Protein AF-A0A8J4FP37-F1 (afdb_monomer_lite)

pLDDT: mean 72.52, std 19.59, range [26.81, 96.31]

Organism: NCBI:txid1737510

Foldseek 3Di:
DDDDDDDDDDDDDDDDDDDPDPDPDDDDDDDDPDDDPDPDPPDDFDQFDKDKFKFFWAWARHDPLIWIWGCTPVRDIATAPSDFDAAPPPRHGDDGGWIFIKIFRDRDVRYGPHIGTPDTDPDDPDDDDADLAEDQDEAEFEDEDDDPLDPDGDGTDDLVVLLCQQQPDVHVQVVQCVPPPVRYHYDNVSYHYYYFYFYDDVVCVVCVPPPVVSVVRRVVRDDD

Sequence (224 aa):
MPSPESRWRRLPLILLLVFHMQIVWQFTDTMAAAQTPSPSPRSFPMPAISIPLQGRLLYHTTRPNGTWVLQATDGNTYLLPAKQPVNPWSGAPVAPNRWLKLVCNQVAARVCSRITVLEVLQTDPGRVQSADVILSPLVMVVSLSNSTECNNVQEGANVTDVQKAFLEKNGYADYFNSCSYGLMQFDKEALKVVSTIIPCSAEILTSPCDVDFIADLARQQLPS

Radius of gyration: 24.14 Å; chains: 1; bounding box: 60×56×59 Å

Secondary structure (DSSP, 8-state):
---------------------------------------------PPPEEEEEEEEEEEE-SSTT-EEEEEETTS-EEEPPSSPPB-TTT-PBPPTT-EEEEEEEEEETTEEEEEEEEEEESS-S-PPPP--EEE--EEEEEEEPP-GGGTTPPP---HHHHHHHHHSTTSHHHHHHHHS-S-EEE-TTT-EEEEEEE---HHHHHSTT-HHHHHHHHHHTS--

InterPro domains:
  IPR008752 Peptidase M11, gametolysin [PF05548] (154-206)

Structure (mmCIF, N/CA/C/O backbone):
data_AF-A0A8J4FP37-F1
#
_entry.id   AF-A0A8J4FP37-F1
#
loop_
_atom_site.group_PDB
_atom_site.id
_atom_site.type_symbol
_atom_site.label_atom_id
_atom_site.label_alt_id
_atom_site.label_comp_id
_atom_site.label_asym_id
_atom_site.label_entity_id
_atom_site.label_seq_id
_atom_site.pdbx_PDB_ins_code
_atom_site.Cartn_x
_atom_site.Cartn_y
_atom_site.Cartn_z
_atom_site.occupancy
_atom_site.B_iso_or_equiv
_atom_site.auth_seq_id
_atom_site.auth_comp_id
_atom_site.auth_asym_id
_atom_site.auth_atom_id
_atom_site.pdbx_PDB_model_num
ATOM 1 N N . MET A 1 1 ? -28.371 36.290 -16.157 1.00 33.38 1 MET A N 1
ATOM 2 C CA . MET A 1 1 ? -27.877 36.425 -14.772 1.00 33.38 1 MET A CA 1
ATOM 3 C C . MET A 1 1 ? -26.625 35.572 -14.649 1.00 33.38 1 MET A C 1
ATOM 5 O O . MET A 1 1 ? -26.702 34.395 -14.979 1.00 33.38 1 MET A O 1
ATOM 9 N N . PRO A 1 2 ? -25.474 36.194 -14.360 1.00 33.97 2 PRO A N 1
ATOM 10 C CA . PRO A 1 2 ? -24.158 35.590 -14.524 1.00 33.97 2 PRO A CA 1
ATOM 11 C C . PRO A 1 2 ? -23.754 34.747 -13.312 1.00 33.97 2 PRO A C 1
ATOM 13 O O . PRO 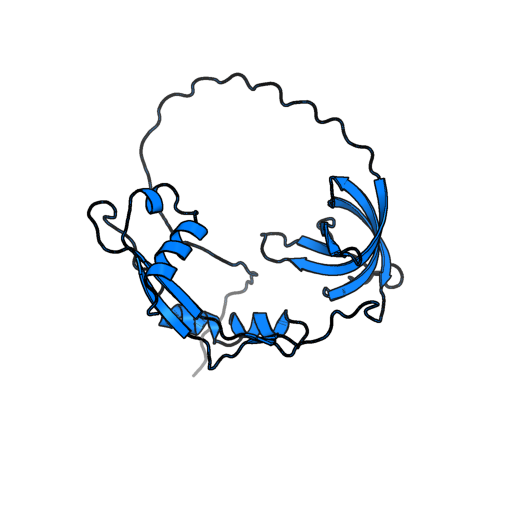A 1 2 ? -24.201 34.987 -12.192 1.00 33.97 2 PRO A O 1
ATOM 16 N N . SER A 1 3 ? -22.899 33.758 -13.570 1.00 50.31 3 SER A N 1
ATOM 17 C CA . SER A 1 3 ? -22.290 32.893 -12.564 1.00 50.31 3 SER A CA 1
ATOM 18 C C . SER A 1 3 ? -21.245 33.657 -11.740 1.00 50.31 3 SER A C 1
ATOM 20 O O . SER A 1 3 ? -20.428 34.351 -12.352 1.00 50.31 3 SER A O 1
ATOM 22 N N . PRO A 1 4 ? -21.171 33.464 -10.416 1.00 40.72 4 PRO A N 1
ATOM 23 C CA . PRO A 1 4 ? -19.985 33.791 -9.637 1.00 40.72 4 PRO A CA 1
ATOM 24 C C . PRO A 1 4 ? -19.088 32.540 -9.553 1.00 40.72 4 PRO A C 1
ATOM 26 O O . PRO A 1 4 ? -19.542 31.454 -9.209 1.00 40.72 4 PRO A O 1
ATOM 29 N N . GLU A 1 5 ? -17.898 32.593 -10.151 1.00 33.56 5 GLU A N 1
ATOM 30 C CA . GLU A 1 5 ? -16.621 32.858 -9.462 1.00 33.56 5 GLU A CA 1
ATOM 31 C C . GLU A 1 5 ? -16.138 31.664 -8.614 1.00 33.56 5 GLU A C 1
ATOM 33 O O . GLU A 1 5 ? -16.757 31.291 -7.633 1.00 33.56 5 GLU A O 1
ATOM 38 N N . SER A 1 6 ? -15.139 30.888 -9.039 1.00 34.62 6 SER A N 1
ATOM 39 C CA . SER A 1 6 ? -13.698 31.163 -9.211 1.00 34.62 6 SER A CA 1
ATOM 40 C C . SER A 1 6 ? -12.850 30.899 -7.956 1.00 34.62 6 SER A C 1
ATOM 42 O O . SER A 1 6 ? -13.149 31.395 -6.880 1.00 34.62 6 SER A O 1
ATOM 44 N N . ARG A 1 7 ? -11.713 30.214 -8.194 1.00 34.94 7 ARG A N 1
ATOM 45 C CA . ARG A 1 7 ? -10.523 30.031 -7.327 1.00 34.94 7 ARG A CA 1
ATOM 46 C C . ARG A 1 7 ? -10.777 29.091 -6.136 1.00 34.94 7 ARG A C 1
ATOM 48 O O . ARG A 1 7 ? -11.662 29.317 -5.339 1.00 34.94 7 ARG A O 1
ATOM 55 N N . TRP A 1 8 ? -10.056 27.978 -5.987 1.00 29.91 8 TRP A N 1
ATOM 56 C CA . TRP A 1 8 ? -8.605 27.934 -5.803 1.00 29.91 8 TRP A CA 1
ATOM 57 C C . TRP A 1 8 ? -7.924 26.704 -6.423 1.00 29.91 8 TRP A C 1
ATOM 59 O O . TRP A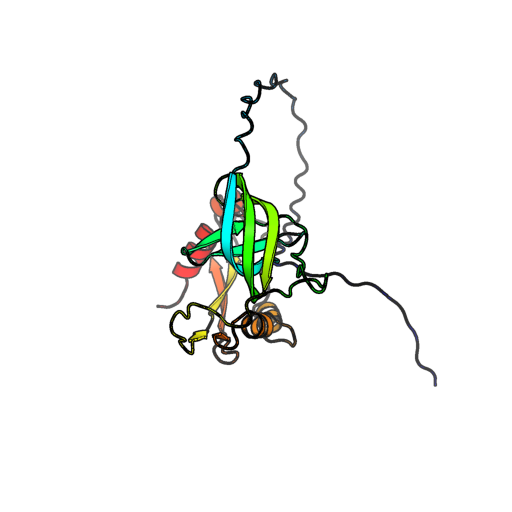 1 8 ? -8.412 25.580 -6.384 1.00 29.91 8 TRP A O 1
ATOM 69 N N . ARG A 1 9 ? -6.725 26.953 -6.959 1.00 38.41 9 ARG A N 1
ATOM 70 C CA . ARG A 1 9 ? -5.693 25.956 -7.260 1.00 38.41 9 ARG A CA 1
ATOM 71 C C . ARG A 1 9 ? -5.168 25.330 -5.958 1.00 38.41 9 ARG A C 1
ATOM 73 O O . ARG A 1 9 ? -4.816 26.097 -5.066 1.00 38.41 9 ARG A O 1
ATOM 80 N N . ARG A 1 10 ? -4.959 24.004 -5.950 1.00 31.72 10 ARG A N 1
ATOM 81 C CA . ARG A 1 10 ? -3.718 23.252 -5.599 1.00 31.72 10 ARG A CA 1
ATOM 82 C C . ARG A 1 10 ? -4.056 21.841 -5.074 1.00 31.72 10 ARG A C 1
ATOM 84 O O . ARG A 1 10 ? -4.788 21.699 -4.107 1.00 31.72 10 ARG A O 1
ATOM 91 N N . LEU A 1 11 ? -3.475 20.824 -5.718 1.00 37.66 11 LEU A N 1
ATOM 92 C CA . LEU A 1 11 ? -3.263 19.466 -5.181 1.00 37.66 11 LEU A CA 1
ATOM 93 C C . LEU A 1 11 ? -2.352 19.514 -3.936 1.00 37.66 11 LEU A C 1
ATOM 95 O O . LEU A 1 11 ? -1.490 20.397 -3.869 1.00 37.66 11 LEU A O 1
ATOM 99 N N . PRO A 1 12 ? -2.536 18.590 -2.971 1.00 36.06 12 PRO A N 1
ATOM 100 C CA . PRO A 1 12 ? -1.777 17.320 -2.927 1.00 36.06 12 PRO A CA 1
ATOM 101 C C . PRO A 1 12 ? -2.717 16.102 -2.727 1.00 36.06 12 PRO A C 1
ATOM 103 O O . PRO A 1 12 ? -3.846 16.264 -2.287 1.00 36.06 12 PRO A O 1
ATOM 106 N N . LEU A 1 13 ? -2.456 14.882 -3.211 1.00 28.22 13 LEU A N 1
ATOM 107 C CA . LEU A 1 13 ? -1.386 13.912 -2.909 1.00 28.22 13 LEU A CA 1
ATOM 108 C C . LEU A 1 13 ? -1.343 13.411 -1.435 1.00 28.22 13 LEU A C 1
ATOM 110 O O . LEU A 1 13 ? -0.522 13.861 -0.652 1.00 28.22 13 LEU A O 1
ATOM 114 N N . ILE A 1 14 ? -2.266 12.489 -1.111 1.00 39.25 14 ILE A N 1
ATOM 115 C CA . ILE A 1 14 ? -2.104 11.151 -0.472 1.00 39.25 14 ILE A CA 1
ATOM 116 C C . ILE A 1 14 ? -1.272 11.000 0.832 1.00 39.25 14 ILE A C 1
ATOM 118 O O . ILE A 1 14 ? -0.049 11.062 0.783 1.00 39.25 14 ILE A O 1
ATOM 122 N N . LEU A 1 15 ? -1.936 10.588 1.931 1.00 28.64 15 LEU A N 1
ATOM 123 C CA . LEU A 1 15 ? -1.606 9.462 2.854 1.00 28.64 15 LEU A CA 1
ATOM 124 C C . LEU A 1 15 ? -2.779 9.321 3.870 1.00 28.64 15 LEU A C 1
ATOM 126 O O . LEU A 1 15 ? -3.223 10.324 4.412 1.00 28.64 15 LEU A O 1
ATOM 130 N N . LEU A 1 16 ? -3.466 8.175 3.995 1.00 41.19 16 LEU A N 1
ATOM 131 C CA . LEU A 1 16 ? -3.174 7.076 4.941 1.00 41.19 16 LEU A CA 1
ATOM 132 C C . LEU A 1 16 ? -3.012 7.548 6.403 1.00 41.19 16 LEU A C 1
ATOM 134 O O . LEU A 1 16 ? -2.006 8.160 6.733 1.00 41.19 16 LEU A O 1
ATOM 138 N N . LEU A 1 17 ? -4.002 7.193 7.240 1.00 38.09 17 LEU A N 1
ATOM 139 C CA . LEU A 1 17 ? -4.043 7.293 8.711 1.00 38.09 17 LEU A CA 1
ATOM 140 C C . LEU A 1 17 ? -3.641 8.659 9.299 1.00 38.09 17 LEU A C 1
ATOM 142 O O . LEU A 1 17 ? -2.475 8.908 9.585 1.00 38.09 17 LEU A O 1
ATOM 146 N N . VAL A 1 18 ? -4.630 9.510 9.593 1.00 30.92 18 VAL A N 1
ATOM 147 C CA . VAL A 1 18 ? -4.434 10.661 10.489 1.00 30.92 18 VAL A CA 1
ATOM 148 C C . VAL A 1 18 ? -5.434 10.576 11.636 1.00 30.92 18 VAL A C 1
ATOM 150 O O . VAL A 1 18 ? -6.578 11.005 11.518 1.00 30.92 18 VAL A O 1
ATOM 153 N N . PHE A 1 19 ? -4.970 10.035 12.761 1.00 35.66 19 PHE A N 1
ATOM 154 C CA . PHE A 1 19 ? -5.525 10.339 14.075 1.00 35.66 19 PHE A CA 1
ATOM 155 C C . PHE A 1 19 ? -5.298 11.835 14.348 1.00 35.66 19 PHE A C 1
ATOM 157 O O . PHE A 1 19 ? -4.162 12.273 14.519 1.00 35.66 19 PHE A O 1
ATOM 164 N N . HIS A 1 20 ? -6.366 12.633 14.377 1.00 26.81 20 HIS A N 1
ATOM 165 C CA . HIS A 1 20 ? -6.337 13.958 14.999 1.00 26.81 20 HIS A CA 1
ATOM 166 C C . HIS A 1 20 ? -6.522 13.778 16.510 1.00 26.81 20 HIS A C 1
ATOM 168 O O . HIS A 1 20 ? -7.630 13.861 17.015 1.00 26.81 20 HIS A O 1
ATOM 174 N N . MET A 1 21 ? -5.431 13.531 17.233 1.00 30.75 21 MET A N 1
ATOM 175 C CA . MET A 1 21 ? -5.376 13.697 18.689 1.00 30.75 21 MET A CA 1
ATOM 176 C C . MET A 1 21 ? -4.598 14.985 18.973 1.00 30.75 21 MET A C 1
ATOM 178 O O . MET A 1 21 ? -3.376 14.982 19.109 1.00 30.75 21 MET A O 1
ATOM 182 N N . GLN A 1 22 ? -5.302 16.121 18.997 1.00 34.84 22 GLN A N 1
ATOM 183 C CA . GLN A 1 22 ? -4.767 17.346 19.590 1.00 34.84 22 GLN A CA 1
ATOM 184 C C . GLN A 1 22 ? -4.903 17.235 21.107 1.00 34.84 22 GLN A C 1
ATOM 186 O O . GLN A 1 22 ? -5.876 17.712 21.683 1.00 34.84 22 GLN A O 1
ATOM 191 N N . ILE A 1 23 ? -3.922 16.612 21.758 1.00 36.66 23 ILE A N 1
ATOM 192 C CA . ILE A 1 23 ? -3.748 16.791 23.196 1.00 36.66 23 ILE A CA 1
ATOM 193 C C . ILE A 1 23 ? -2.698 17.878 23.403 1.00 36.66 23 ILE A C 1
ATOM 195 O O . ILE A 1 23 ? -1.493 17.661 23.279 1.00 36.66 23 ILE A O 1
ATOM 199 N N . VAL A 1 24 ? -3.190 19.080 23.693 1.00 33.78 24 VAL A N 1
ATOM 200 C CA . VAL A 1 24 ? -2.402 20.171 24.260 1.00 33.78 24 VAL A CA 1
ATOM 201 C C . VAL A 1 24 ? -2.049 19.772 25.695 1.00 33.78 24 VAL A C 1
ATOM 203 O O . VAL A 1 24 ? -2.840 19.986 26.607 1.00 33.78 24 VAL A O 1
ATOM 206 N N . TRP A 1 25 ? -0.869 19.188 25.904 1.00 34.12 25 TRP A N 1
ATOM 207 C CA . TRP A 1 25 ? -0.231 19.171 27.223 1.00 34.12 25 TRP A CA 1
ATOM 208 C C . TRP A 1 25 ? 0.709 20.373 27.313 1.00 34.12 25 TRP A C 1
ATOM 210 O O . TRP A 1 25 ? 1.818 20.373 26.784 1.00 34.12 25 TRP A O 1
ATOM 220 N N . GLN A 1 26 ? 0.221 21.430 27.959 1.00 37.03 26 GLN A N 1
ATOM 221 C CA . GLN A 1 26 ? 1.086 22.350 28.691 1.00 37.03 26 GLN A CA 1
ATOM 222 C C . GLN A 1 26 ? 1.536 21.672 29.996 1.00 37.03 26 GLN A C 1
ATOM 224 O O . GLN A 1 26 ? 0.823 20.804 30.496 1.00 37.03 26 GLN A O 1
ATOM 229 N N . PHE A 1 27 ? 2.663 22.150 30.547 1.00 38.16 27 PHE A N 1
ATOM 230 C CA . PHE A 1 27 ? 3.382 21.710 31.761 1.00 38.16 27 PHE A CA 1
ATOM 231 C C . PHE A 1 27 ? 4.348 20.531 31.510 1.00 38.16 27 PHE A C 1
ATOM 233 O O . PHE A 1 27 ? 3.939 19.486 31.033 1.00 38.16 27 PHE A O 1
ATOM 240 N N . THR A 1 28 ? 5.663 20.614 31.746 1.00 40.03 28 THR A N 1
ATOM 241 C CA . THR A 1 28 ? 6.467 21.485 32.624 1.00 40.03 28 THR A CA 1
ATOM 242 C C . THR A 1 28 ? 7.917 21.516 32.134 1.00 40.03 28 THR A C 1
ATOM 244 O O . THR A 1 28 ? 8.502 20.467 31.873 1.00 40.03 28 THR A O 1
ATOM 247 N N . ASP A 1 29 ? 8.521 22.705 32.113 1.00 44.34 29 ASP A N 1
ATOM 248 C CA . ASP A 1 29 ? 9.970 22.871 32.198 1.00 44.34 29 ASP A CA 1
ATOM 249 C C . ASP A 1 29 ? 10.478 22.212 33.486 1.00 44.34 29 ASP A C 1
ATOM 251 O O . ASP A 1 29 ? 10.102 22.610 34.588 1.00 44.34 29 ASP A O 1
ATOM 255 N N . THR A 1 30 ? 11.335 21.200 33.380 1.00 45.72 30 THR A N 1
ATOM 256 C CA . THR A 1 30 ? 12.203 20.788 34.492 1.00 45.72 30 THR A CA 1
ATOM 257 C C . THR A 1 30 ? 13.488 20.164 33.958 1.00 45.72 30 THR A C 1
ATOM 259 O O . THR A 1 30 ? 13.552 19.005 33.576 1.00 45.72 30 THR A O 1
ATOM 262 N N . MET A 1 31 ? 14.510 21.017 33.945 1.00 44.78 31 MET A N 1
ATOM 263 C CA . MET A 1 31 ? 15.936 20.740 34.123 1.00 44.78 31 MET A CA 1
ATOM 264 C C . MET A 1 31 ? 16.571 19.645 33.256 1.00 44.78 31 MET A C 1
ATOM 266 O O . MET A 1 31 ? 16.604 18.461 33.582 1.00 44.78 31 MET A O 1
AT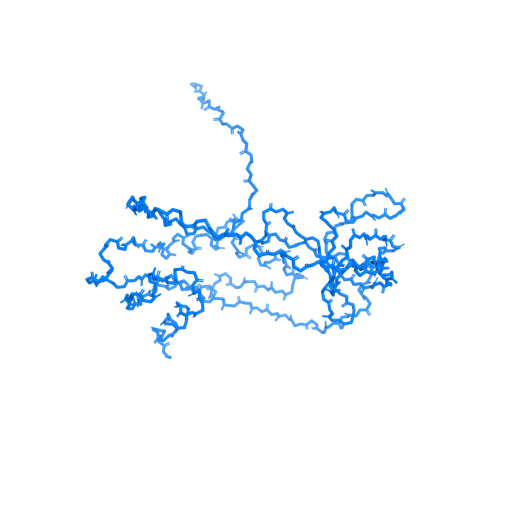OM 270 N N . ALA A 1 32 ? 17.231 20.125 32.203 1.00 44.47 32 ALA A N 1
ATOM 271 C CA . ALA A 1 32 ? 18.288 19.431 31.493 1.00 44.47 32 ALA A CA 1
ATOM 272 C C . ALA A 1 32 ? 19.406 18.990 32.457 1.00 44.47 32 ALA A C 1
ATOM 274 O O . ALA A 1 32 ? 20.250 19.788 32.866 1.00 44.47 32 ALA A O 1
ATOM 275 N N . ALA A 1 33 ? 19.450 17.698 32.775 1.00 47.69 33 ALA A N 1
ATOM 276 C CA . ALA A 1 33 ? 20.695 17.051 33.150 1.00 47.69 33 ALA A CA 1
ATOM 277 C C . ALA A 1 33 ? 21.488 16.817 31.858 1.00 47.69 33 ALA A C 1
ATOM 279 O O . ALA A 1 33 ? 21.060 16.068 30.980 1.00 47.69 33 ALA A O 1
ATOM 280 N N . ALA A 1 34 ? 22.625 17.498 31.729 1.00 50.72 34 ALA A N 1
ATOM 281 C CA . ALA A 1 34 ? 23.570 17.314 30.640 1.00 50.72 34 ALA A CA 1
ATOM 282 C C . ALA A 1 34 ? 24.078 15.862 30.627 1.00 50.72 34 ALA A C 1
ATOM 284 O O . ALA A 1 34 ? 25.023 15.512 31.331 1.00 50.72 34 ALA A O 1
ATOM 285 N N . GLN A 1 35 ? 23.438 15.006 29.829 1.00 49.25 35 GLN A N 1
ATOM 286 C CA . GLN A 1 35 ? 24.006 13.724 29.443 1.00 49.25 35 GLN A CA 1
ATOM 287 C C . GLN A 1 35 ? 25.104 14.005 28.421 1.00 49.25 35 GLN A C 1
ATOM 289 O O . GLN A 1 35 ? 24.851 14.489 27.317 1.00 49.25 35 GLN A O 1
ATOM 294 N N . THR A 1 36 ? 26.343 13.730 28.810 1.00 54.78 36 THR A N 1
ATOM 295 C CA . THR A 1 36 ? 27.470 13.626 27.889 1.00 54.78 36 THR A CA 1
ATOM 296 C C . THR A 1 36 ? 27.091 12.653 26.768 1.00 54.78 36 THR A C 1
ATOM 298 O O . THR A 1 36 ? 26.693 11.523 27.065 1.00 54.78 36 THR A O 1
ATOM 301 N N . PRO A 1 37 ? 27.169 13.051 25.483 1.00 54.16 37 PRO A N 1
ATOM 302 C CA . PRO A 1 37 ? 26.836 12.153 24.390 1.00 54.16 37 PRO A CA 1
ATOM 303 C C . PRO A 1 37 ? 27.789 10.958 24.433 1.00 54.16 37 PRO A C 1
ATOM 305 O O . PRO A 1 37 ? 28.998 11.098 24.240 1.00 54.16 37 PRO A O 1
ATOM 308 N N . SER A 1 38 ? 27.231 9.781 24.721 1.00 59.56 38 SER A N 1
ATOM 309 C CA . SER A 1 38 ? 27.937 8.513 24.584 1.00 59.56 38 SER A CA 1
ATOM 310 C C . SER A 1 38 ? 28.463 8.420 23.146 1.00 59.56 38 SER A C 1
ATOM 312 O O . SER A 1 38 ? 27.689 8.666 22.212 1.00 59.56 38 SER A O 1
ATOM 314 N N . PRO A 1 39 ? 29.761 8.138 22.927 1.00 60.75 39 PRO A N 1
ATOM 315 C CA . PRO A 1 39 ? 30.324 8.083 21.587 1.00 60.75 39 PRO A CA 1
ATOM 316 C C . PRO A 1 39 ? 29.578 7.016 20.788 1.00 60.75 39 PRO A C 1
ATOM 318 O O . PRO A 1 39 ? 29.640 5.829 21.107 1.00 60.75 39 PRO A O 1
ATOM 321 N N . SER A 1 40 ? 28.846 7.447 19.756 1.00 55.56 40 SER A N 1
ATOM 322 C CA . SER A 1 40 ? 28.152 6.530 18.860 1.00 55.56 40 SER A CA 1
ATOM 323 C C . SER A 1 40 ? 29.162 5.512 18.321 1.00 55.56 40 SER A C 1
ATOM 325 O O . SER A 1 40 ? 30.246 5.915 17.879 1.00 55.56 40 SER A O 1
ATOM 327 N N . PRO A 1 41 ? 28.855 4.204 18.359 1.00 57.28 41 PRO A N 1
ATOM 328 C CA . PRO A 1 41 ? 29.753 3.198 17.822 1.00 57.28 41 PRO A CA 1
ATOM 329 C C . PRO A 1 41 ? 30.031 3.530 16.355 1.00 57.28 41 PRO A C 1
ATOM 331 O O . PRO A 1 41 ? 29.108 3.698 15.559 1.00 57.28 41 PRO A O 1
ATOM 334 N N . ARG A 1 42 ? 31.317 3.669 16.007 1.00 52.56 42 ARG A N 1
ATOM 335 C CA . ARG A 1 42 ? 31.764 3.855 14.623 1.00 52.56 42 ARG A CA 1
ATOM 336 C C . ARG A 1 42 ? 31.293 2.648 13.814 1.00 52.56 42 ARG A C 1
ATOM 338 O O . ARG A 1 42 ? 31.915 1.591 13.863 1.00 52.56 42 ARG A O 1
ATOM 345 N N . SER A 1 43 ? 30.196 2.793 13.079 1.00 55.91 43 SER A N 1
ATOM 346 C CA . SER A 1 43 ? 29.789 1.805 12.088 1.00 55.91 43 SER A CA 1
ATOM 347 C C . SER A 1 43 ? 30.815 1.839 10.960 1.00 55.91 43 SER A C 1
ATOM 349 O O . SER A 1 43 ? 30.895 2.820 10.217 1.00 55.91 43 SER A O 1
ATOM 351 N N . PHE A 1 44 ? 31.631 0.793 10.853 1.00 60.44 44 PHE A N 1
ATOM 352 C CA . PHE A 1 44 ? 32.499 0.615 9.698 1.00 60.44 44 PHE A CA 1
ATOM 353 C C . PHE A 1 44 ? 31.615 0.505 8.446 1.00 60.44 44 PHE A C 1
ATOM 355 O O . PHE A 1 44 ? 30.674 -0.294 8.451 1.00 60.44 44 PHE A O 1
ATOM 362 N N . PRO A 1 45 ? 31.859 1.303 7.392 1.00 60.69 45 PRO A N 1
ATOM 363 C CA . PRO A 1 45 ? 31.103 1.174 6.157 1.00 60.69 45 PRO A CA 1
ATOM 364 C C . PRO A 1 45 ? 31.365 -0.220 5.582 1.00 60.69 45 PRO A C 1
ATOM 366 O O . PRO A 1 45 ? 32.501 -0.549 5.240 1.00 60.69 45 PRO A O 1
ATOM 369 N N . MET A 1 46 ? 30.326 -1.056 5.508 1.00 61.81 46 MET A N 1
ATOM 370 C CA . MET A 1 46 ? 30.432 -2.318 4.782 1.00 61.81 46 MET A CA 1
ATOM 371 C C . MET A 1 46 ? 30.753 -2.009 3.313 1.00 61.81 46 MET A C 1
ATOM 373 O O . MET A 1 46 ? 30.178 -1.070 2.751 1.00 61.81 46 MET A O 1
ATOM 377 N N . PRO A 1 47 ? 31.661 -2.768 2.677 1.00 72.88 47 PRO A N 1
ATOM 378 C CA . PRO A 1 47 ? 31.933 -2.601 1.259 1.00 72.88 47 PRO A CA 1
ATOM 379 C C . PRO A 1 47 ? 30.648 -2.854 0.464 1.00 72.88 47 PRO A C 1
ATOM 381 O O . PRO A 1 47 ? 29.926 -3.815 0.727 1.00 72.88 47 PRO A O 1
ATOM 384 N N . ALA A 1 48 ? 30.350 -1.978 -0.496 1.00 76.12 48 ALA A N 1
ATOM 385 C CA . ALA A 1 48 ? 29.183 -2.143 -1.350 1.00 76.12 48 ALA A CA 1
ATOM 386 C C . ALA A 1 48 ? 29.348 -3.404 -2.214 1.00 76.12 48 ALA A C 1
ATOM 388 O O . ALA A 1 48 ? 30.344 -3.541 -2.924 1.00 76.12 48 ALA A O 1
ATOM 389 N N . ILE A 1 49 ? 28.372 -4.312 -2.161 1.00 89.38 49 ILE A N 1
ATOM 390 C CA . ILE A 1 49 ? 28.375 -5.554 -2.944 1.00 89.38 49 ILE A CA 1
ATOM 391 C C . ILE A 1 49 ? 27.422 -5.380 -4.123 1.00 89.38 49 ILE A C 1
ATOM 393 O O . ILE A 1 49 ? 26.273 -4.983 -3.945 1.00 89.38 49 ILE A O 1
ATOM 397 N N . SER A 1 50 ? 27.896 -5.670 -5.332 1.00 92.12 50 SER A N 1
ATOM 398 C CA . SER A 1 50 ? 27.076 -5.620 -6.542 1.00 92.12 50 SER A CA 1
ATOM 399 C C . SER A 1 50 ? 26.437 -6.983 -6.790 1.00 92.12 50 SER A C 1
ATOM 401 O O . SER A 1 50 ? 27.149 -7.967 -6.988 1.00 92.12 50 SER A O 1
ATOM 403 N N . ILE A 1 51 ? 25.105 -7.048 -6.764 1.00 94.50 51 ILE A N 1
ATOM 404 C CA . ILE A 1 51 ? 24.348 -8.284 -6.987 1.00 94.50 51 ILE A CA 1
ATOM 405 C C . ILE A 1 51 ? 23.346 -8.125 -8.140 1.00 94.50 51 ILE A C 1
ATOM 407 O O . ILE A 1 51 ? 22.640 -7.112 -8.206 1.00 94.50 51 ILE A O 1
ATOM 411 N N . PRO A 1 52 ? 23.256 -9.100 -9.064 1.00 95.62 52 PRO A N 1
ATOM 412 C CA . PRO A 1 52 ? 22.191 -9.130 -10.052 1.00 95.62 52 PRO A CA 1
ATOM 413 C C . PRO A 1 52 ? 20.883 -9.549 -9.375 1.00 95.62 52 PRO A C 1
ATOM 415 O O . PRO A 1 52 ? 20.833 -10.534 -8.643 1.00 95.62 52 PRO A O 1
ATOM 418 N N . LEU A 1 53 ? 19.818 -8.804 -9.639 1.00 95.62 53 LEU A N 1
ATOM 419 C CA . LEU A 1 53 ? 18.472 -9.078 -9.162 1.00 95.62 53 LEU A CA 1
ATOM 420 C C . LEU A 1 53 ? 17.513 -9.137 -10.344 1.00 95.62 53 LEU A C 1
ATOM 422 O O . LEU A 1 53 ? 17.597 -8.346 -11.284 1.00 95.62 53 LEU A O 1
ATOM 426 N N . GLN A 1 54 ? 16.551 -10.042 -10.255 1.00 94.94 54 GLN A N 1
ATOM 427 C CA . GLN A 1 54 ? 15.404 -10.090 -11.144 1.00 94.94 54 GLN A CA 1
ATOM 428 C C . GLN A 1 54 ? 14.146 -10.079 -10.291 1.00 94.94 54 GLN A C 1
ATOM 430 O O . GLN A 1 54 ? 14.071 -10.799 -9.297 1.00 94.94 54 GLN A O 1
ATOM 435 N N . GLY A 1 55 ? 13.167 -9.258 -10.649 1.00 92.25 55 GLY A N 1
ATOM 436 C CA . GLY A 1 55 ? 11.972 -9.125 -9.831 1.00 92.25 55 GLY A CA 1
ATOM 437 C C . GLY A 1 55 ? 10.945 -8.154 -10.374 1.00 92.25 55 GLY A C 1
ATOM 438 O O . GLY A 1 55 ? 11.129 -7.535 -11.423 1.00 92.25 55 GLY A O 1
ATOM 439 N N . ARG A 1 56 ? 9.863 -8.003 -9.620 1.00 91.81 56 ARG A N 1
ATOM 440 C CA . ARG A 1 56 ? 8.766 -7.092 -9.919 1.00 91.81 56 ARG A CA 1
ATOM 441 C C . ARG A 1 56 ? 8.986 -5.757 -9.220 1.00 91.81 56 ARG A C 1
ATOM 443 O O . ARG A 1 56 ? 9.166 -5.708 -8.003 1.00 91.81 56 ARG A O 1
ATOM 450 N N . LEU A 1 57 ? 8.976 -4.671 -9.985 1.00 91.69 57 LEU A N 1
ATOM 451 C CA . LEU A 1 57 ? 9.097 -3.318 -9.455 1.00 91.69 57 LEU A CA 1
ATOM 452 C C . LEU A 1 57 ? 7.788 -2.894 -8.787 1.00 91.69 57 LEU A C 1
ATOM 454 O O . LEU A 1 57 ? 6.732 -2.960 -9.409 1.00 91.69 57 LEU A O 1
ATOM 458 N N . LEU A 1 58 ? 7.853 -2.397 -7.558 1.00 89.94 58 LEU A N 1
ATOM 459 C CA . LEU A 1 58 ? 6.710 -1.883 -6.808 1.00 89.94 58 LEU A CA 1
ATOM 460 C C . LEU A 1 58 ? 7.017 -0.478 -6.281 1.00 89.94 58 LEU A C 1
ATOM 462 O O . LEU A 1 58 ? 8.173 -0.129 -6.033 1.00 89.94 58 LEU A O 1
ATOM 466 N N . TYR A 1 59 ? 5.968 0.319 -6.097 1.00 87.31 59 TYR A N 1
ATOM 467 C CA . TYR A 1 59 ? 6.047 1.635 -5.471 1.00 87.31 59 TYR A CA 1
ATOM 468 C C . TYR A 1 59 ? 5.125 1.665 -4.257 1.00 87.31 59 TYR A C 1
ATOM 470 O O . TYR A 1 59 ? 3.906 1.593 -4.397 1.00 87.31 59 TYR A O 1
ATOM 478 N N . HIS A 1 60 ? 5.703 1.729 -3.062 1.00 82.75 60 HIS A N 1
ATOM 479 C CA . HIS A 1 60 ? 4.953 1.803 -1.813 1.00 82.75 60 HIS A CA 1
ATOM 480 C C . HIS A 1 60 ? 4.701 3.265 -1.453 1.00 82.75 60 HIS A C 1
ATOM 482 O O . HIS A 1 60 ? 5.645 4.037 -1.304 1.00 82.75 60 HIS A O 1
ATOM 488 N N . THR A 1 61 ? 3.437 3.640 -1.279 1.00 72.94 61 THR A N 1
ATOM 489 C CA . THR A 1 61 ? 3.012 5.012 -0.950 1.00 72.94 61 THR A CA 1
ATOM 490 C C . THR A 1 61 ? 2.788 5.233 0.544 1.00 72.94 61 THR A C 1
ATOM 492 O O . THR A 1 61 ? 2.338 6.297 0.931 1.00 72.94 61 THR A O 1
ATOM 495 N N . THR A 1 62 ? 3.094 4.262 1.408 1.00 51.38 62 THR A N 1
ATOM 496 C CA . THR A 1 62 ? 2.852 4.330 2.865 1.00 51.38 62 THR A CA 1
ATOM 497 C C . THR A 1 62 ? 3.854 5.207 3.633 1.00 51.38 62 THR A C 1
ATOM 499 O O . THR A 1 62 ? 3.837 5.241 4.859 1.00 51.38 62 THR A O 1
ATOM 502 N N . ARG A 1 63 ? 4.741 5.928 2.936 1.00 50.69 63 ARG A N 1
ATOM 503 C CA . ARG A 1 63 ? 5.712 6.880 3.502 1.00 50.69 63 ARG A CA 1
ATOM 504 C C . ARG A 1 63 ? 5.640 8.199 2.723 1.00 50.69 63 ARG A C 1
ATOM 506 O O . ARG A 1 63 ? 5.398 8.141 1.519 1.00 50.69 63 ARG A O 1
ATOM 513 N N . PRO A 1 64 ? 5.926 9.363 3.340 1.00 48.69 64 PRO A N 1
ATOM 514 C CA . PRO A 1 64 ? 5.721 10.681 2.720 1.00 48.69 64 PRO A CA 1
ATOM 515 C C . PRO A 1 64 ? 6.480 10.912 1.400 1.00 48.69 64 PRO A C 1
ATOM 517 O O . PRO A 1 64 ? 6.072 11.753 0.610 1.00 48.69 64 PRO A O 1
ATOM 520 N N . ASN A 1 65 ? 7.538 10.142 1.117 1.00 60.22 65 ASN A N 1
ATOM 521 C CA . ASN A 1 65 ? 8.307 10.245 -0.133 1.00 60.22 65 ASN A CA 1
ATOM 522 C C . ASN A 1 65 ? 8.064 9.087 -1.117 1.00 60.22 65 ASN A C 1
ATOM 524 O O . ASN A 1 65 ? 8.733 8.995 -2.150 1.00 60.22 65 ASN A O 1
ATOM 528 N N . GLY A 1 66 ? 7.132 8.186 -0.793 1.00 71.62 66 GLY A N 1
ATOM 529 C CA . GLY A 1 66 ? 7.008 6.880 -1.425 1.00 71.62 66 GLY A CA 1
ATOM 530 C C . GLY A 1 66 ? 8.324 6.097 -1.408 1.00 71.62 66 GLY A C 1
ATOM 531 O O . GLY A 1 66 ? 9.373 6.557 -0.950 1.00 71.62 66 GLY A O 1
ATOM 532 N N . THR A 1 67 ? 8.297 4.842 -1.822 1.00 87.44 67 THR A N 1
ATOM 533 C CA . THR A 1 67 ? 9.491 3.999 -1.776 1.00 87.44 67 THR A CA 1
ATOM 534 C C . THR A 1 67 ? 9.447 2.973 -2.888 1.00 87.44 67 THR A C 1
ATOM 536 O O . THR A 1 67 ? 8.503 2.193 -2.986 1.00 87.44 67 THR A O 1
ATOM 539 N N . TRP A 1 68 ? 10.481 2.970 -3.725 1.00 91.31 68 TRP A N 1
ATOM 540 C CA . TRP A 1 68 ? 10.658 1.947 -4.744 1.00 91.31 68 TRP A CA 1
ATOM 541 C C . TRP A 1 68 ? 11.219 0.684 -4.107 1.00 91.31 68 TRP A C 1
ATOM 543 O O . TRP A 1 68 ? 12.225 0.730 -3.396 1.00 91.31 68 TRP A O 1
ATOM 553 N N . VAL A 1 69 ? 10.581 -0.446 -4.378 1.00 93.75 69 VAL A N 1
ATOM 554 C CA . VAL A 1 69 ? 11.069 -1.757 -3.955 1.00 93.75 69 VAL A CA 1
ATOM 555 C C . VAL A 1 69 ? 11.051 -2.725 -5.129 1.00 93.75 69 VAL A C 1
ATOM 557 O O . VAL A 1 69 ? 10.238 -2.598 -6.045 1.00 93.75 69 VAL A O 1
ATOM 560 N N . LEU A 1 70 ? 11.956 -3.696 -5.112 1.00 93.44 70 LEU A N 1
ATOM 561 C CA . LEU A 1 70 ? 11.944 -4.825 -6.033 1.00 93.44 70 LEU A CA 1
ATOM 562 C C . LEU A 1 70 ? 11.570 -6.081 -5.251 1.00 93.44 70 LEU A C 1
ATOM 564 O O . LEU A 1 70 ? 12.300 -6.482 -4.345 1.00 93.44 70 LEU A O 1
ATOM 568 N N . GLN A 1 71 ? 10.456 -6.705 -5.611 1.00 92.44 71 GLN A N 1
ATOM 569 C CA . GLN A 1 71 ? 10.118 -8.045 -5.145 1.00 92.44 71 GLN A CA 1
ATOM 570 C C . GLN A 1 71 ? 10.869 -9.048 -6.023 1.00 92.44 71 GLN A C 1
ATOM 572 O O . GLN A 1 71 ? 10.489 -9.273 -7.173 1.00 92.44 71 GLN A O 1
ATOM 577 N N . ALA A 1 72 ? 11.985 -9.566 -5.521 1.00 91.19 72 ALA A N 1
ATOM 578 C CA . ALA A 1 72 ? 12.874 -10.434 -6.275 1.00 91.19 72 ALA A CA 1
ATOM 579 C C . ALA A 1 72 ? 12.314 -11.862 -6.398 1.00 91.19 72 ALA A C 1
ATOM 581 O O . ALA A 1 72 ? 11.485 -12.305 -5.602 1.00 91.19 72 ALA A O 1
ATOM 582 N N . THR A 1 73 ? 12.764 -12.592 -7.420 1.00 86.88 73 THR A N 1
ATOM 583 C CA . THR A 1 73 ? 12.345 -13.981 -7.691 1.00 86.88 73 THR A CA 1
ATOM 584 C C . THR A 1 73 ? 12.739 -14.967 -6.593 1.00 86.88 73 THR A C 1
ATOM 586 O O . THR A 1 73 ? 12.193 -16.061 -6.535 1.00 86.88 73 THR A O 1
ATOM 589 N N .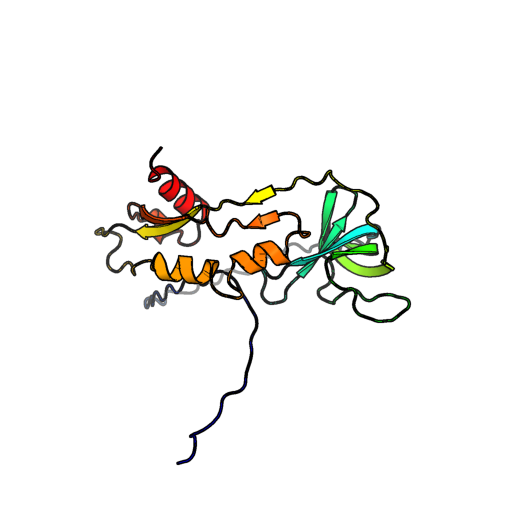 ASP A 1 74 ? 13.683 -14.597 -5.730 1.00 85.00 74 ASP A N 1
ATOM 590 C CA . ASP A 1 74 ? 14.100 -15.369 -4.556 1.00 85.00 74 ASP A CA 1
ATOM 591 C C . ASP A 1 74 ? 13.140 -15.212 -3.354 1.00 85.00 74 ASP A C 1
ATOM 593 O O . ASP A 1 74 ? 13.400 -15.752 -2.281 1.00 85.00 74 ASP A O 1
ATOM 597 N N . GLY A 1 75 ? 12.046 -14.457 -3.517 1.00 80.44 75 GLY A N 1
ATOM 598 C CA . GLY A 1 75 ? 11.056 -14.171 -2.477 1.00 80.44 75 GLY A CA 1
ATOM 599 C C . GLY A 1 75 ? 11.425 -13.000 -1.561 1.00 80.44 75 GLY A C 1
ATOM 600 O O . GLY A 1 75 ? 10.598 -12.572 -0.752 1.00 80.44 75 GLY A O 1
ATOM 601 N N . ASN A 1 76 ? 12.629 -12.435 -1.685 1.00 88.38 76 ASN A N 1
ATOM 602 C CA . ASN A 1 76 ? 13.057 -11.290 -0.890 1.00 88.38 76 ASN A CA 1
ATOM 603 C C . ASN A 1 76 ? 12.561 -9.968 -1.496 1.00 88.38 76 ASN A C 1
ATOM 605 O O . ASN A 1 76 ? 12.365 -9.826 -2.701 1.00 88.38 76 ASN A O 1
ATOM 609 N N . THR A 1 77 ? 12.399 -8.952 -0.647 1.00 91.00 77 THR A N 1
ATOM 610 C CA . THR A 1 77 ? 12.098 -7.582 -1.087 1.00 91.00 77 THR A CA 1
ATOM 611 C C . THR A 1 77 ? 13.312 -6.694 -0.871 1.00 91.00 77 THR A C 1
ATOM 613 O O . THR A 1 77 ? 13.816 -6.607 0.249 1.00 91.00 77 THR A O 1
ATOM 616 N N . TYR A 1 78 ? 13.759 -6.028 -1.934 1.00 93.12 78 TYR A N 1
ATOM 617 C CA . TYR A 1 78 ? 14.903 -5.123 -1.924 1.00 93.12 78 TYR A CA 1
ATOM 618 C C . TYR A 1 78 ? 14.445 -3.670 -1.978 1.00 93.12 78 TYR A C 1
ATOM 620 O O . TYR A 1 78 ? 13.707 -3.272 -2.880 1.00 93.12 78 TYR A O 1
ATOM 628 N N . LEU A 1 79 ? 14.918 -2.866 -1.031 1.00 93.94 79 LEU A N 1
ATOM 629 C CA . LEU A 1 79 ? 14.725 -1.425 -1.018 1.00 93.94 79 LEU A CA 1
ATOM 630 C C . LEU A 1 79 ? 15.606 -0.783 -2.091 1.00 93.94 79 LEU A C 1
ATOM 632 O O . LEU A 1 79 ? 16.828 -0.941 -2.066 1.00 93.94 79 LEU A O 1
ATOM 636 N N . LEU A 1 80 ? 14.993 -0.055 -3.020 1.00 94.56 80 LEU A N 1
ATOM 637 C CA . LEU A 1 80 ? 15.705 0.668 -4.068 1.00 94.56 80 LEU A CA 1
ATOM 638 C C . LEU A 1 80 ? 15.947 2.127 -3.642 1.00 94.56 80 LEU A C 1
ATOM 640 O O . LEU A 1 80 ? 15.272 2.635 -2.742 1.00 94.56 80 LEU A O 1
ATOM 644 N N . PRO A 1 81 ? 16.887 2.837 -4.292 1.00 92.12 81 PRO A N 1
ATOM 645 C CA . PRO A 1 81 ? 17.059 4.269 -4.082 1.00 92.12 81 PRO A CA 1
ATOM 646 C C . PRO A 1 81 ? 15.760 5.037 -4.351 1.00 92.12 81 PRO A C 1
ATOM 648 O O . PRO A 1 81 ? 14.929 4.616 -5.152 1.00 92.12 81 PRO A O 1
ATOM 651 N N . ALA A 1 82 ? 15.612 6.214 -3.740 1.00 83.69 82 ALA A N 1
ATOM 652 C CA . ALA A 1 82 ? 14.386 7.016 -3.839 1.00 83.69 82 ALA A CA 1
ATOM 653 C C . ALA A 1 82 ? 14.005 7.426 -5.279 1.00 83.69 82 ALA A C 1
ATOM 655 O O . ALA A 1 82 ? 12.853 7.757 -5.552 1.00 83.69 82 ALA A O 1
ATOM 656 N N . LYS A 1 83 ? 14.958 7.407 -6.217 1.00 87.69 83 LYS A N 1
ATOM 657 C CA . LYS A 1 83 ? 14.725 7.779 -7.614 1.00 87.69 83 LYS A CA 1
ATOM 658 C C . LYS A 1 83 ? 14.046 6.642 -8.383 1.00 87.69 83 LYS A C 1
ATOM 660 O O . LYS A 1 83 ? 14.496 5.501 -8.327 1.00 87.69 83 LYS A O 1
ATOM 665 N N . GLN A 1 84 ? 13.022 6.984 -9.168 1.00 90.81 84 GLN A N 1
ATOM 666 C CA . GLN A 1 84 ? 12.333 6.038 -10.047 1.00 90.81 84 GLN A CA 1
ATOM 667 C C . GLN A 1 84 ? 13.312 5.351 -11.018 1.00 90.81 84 GLN A C 1
ATOM 669 O O . GLN A 1 84 ? 14.094 6.050 -11.676 1.00 90.81 84 GLN A O 1
ATOM 674 N N . PRO A 1 85 ? 13.274 4.009 -11.138 1.00 93.00 85 PRO A N 1
ATOM 675 C CA . PRO A 1 85 ? 14.059 3.295 -12.136 1.00 93.00 85 PRO A CA 1
ATOM 676 C C . PRO A 1 85 ? 13.697 3.745 -13.552 1.00 93.00 85 PRO A C 1
ATOM 678 O O . PRO A 1 85 ? 12.530 3.976 -13.866 1.00 93.00 85 PRO A O 1
ATOM 681 N N . VAL A 1 86 ? 14.700 3.840 -14.420 1.00 93.38 86 VAL A N 1
ATOM 682 C CA . VAL A 1 86 ? 14.536 4.236 -15.823 1.00 93.38 86 VAL A CA 1
ATOM 683 C C . VAL A 1 86 ? 14.914 3.082 -16.737 1.00 93.38 86 VAL A C 1
ATOM 685 O O . VAL A 1 86 ? 15.811 2.298 -16.428 1.00 93.38 86 VAL A O 1
ATOM 688 N N . ASN A 1 87 ? 14.209 2.964 -17.854 1.00 90.25 87 ASN A N 1
ATOM 689 C CA . ASN A 1 87 ? 14.517 1.993 -18.886 1.00 90.25 87 ASN A CA 1
ATOM 690 C C . ASN A 1 87 ? 15.826 2.417 -19.585 1.00 90.25 87 ASN A C 1
ATOM 692 O O . ASN A 1 87 ? 15.915 3.559 -20.043 1.00 90.25 87 ASN A O 1
ATOM 696 N N . PRO A 1 88 ? 16.831 1.529 -19.689 1.00 85.94 88 PRO A N 1
ATOM 697 C CA . PRO A 1 88 ? 18.152 1.897 -20.197 1.00 85.94 88 PRO A CA 1
ATOM 698 C C . PRO A 1 88 ? 18.155 2.263 -21.688 1.00 85.94 88 PRO A C 1
ATOM 700 O O . PRO A 1 88 ? 19.030 3.003 -22.122 1.00 85.94 88 PRO A O 1
ATOM 703 N N . TRP A 1 89 ? 17.179 1.787 -22.467 1.00 90.50 89 TRP A N 1
ATOM 704 C CA . TRP A 1 89 ? 17.106 2.028 -23.912 1.00 90.50 89 TRP A CA 1
ATOM 705 C C . TRP A 1 89 ? 16.302 3.269 -24.275 1.00 90.50 89 TRP A C 1
ATOM 707 O O . TRP A 1 89 ? 16.685 4.013 -25.169 1.00 90.50 89 TRP A O 1
ATOM 717 N N . SER A 1 90 ? 15.175 3.493 -23.598 1.00 90.69 90 SER A N 1
ATOM 718 C CA . SER A 1 90 ? 14.301 4.640 -23.889 1.00 90.69 90 SER A CA 1
ATOM 719 C C . SER A 1 90 ? 14.591 5.857 -23.016 1.00 90.69 90 SER A C 1
ATOM 721 O O . SER A 1 90 ? 14.086 6.939 -23.301 1.00 90.69 90 SER A O 1
ATOM 723 N N . GLY A 1 91 ? 15.325 5.690 -21.911 1.00 89.94 91 GLY A N 1
ATOM 724 C CA . GLY A 1 91 ? 15.470 6.716 -20.873 1.00 89.94 91 GLY A CA 1
ATOM 725 C C . GLY A 1 91 ? 14.166 7.035 -20.130 1.00 89.94 91 GLY A C 1
ATOM 726 O O . GLY A 1 91 ? 14.171 7.841 -19.200 1.00 89.94 91 GLY A O 1
ATOM 727 N N . ALA A 1 92 ? 13.050 6.407 -20.512 1.00 90.31 92 ALA A N 1
ATOM 728 C CA . ALA A 1 92 ? 11.745 6.645 -19.925 1.00 90.31 92 ALA A CA 1
ATOM 729 C C . ALA A 1 92 ? 11.650 6.013 -18.525 1.00 90.31 92 ALA A C 1
ATOM 731 O O . ALA A 1 92 ? 12.243 4.955 -18.280 1.00 90.31 92 ALA A O 1
ATOM 732 N N . PRO A 1 93 ? 10.890 6.621 -17.599 1.00 89.38 93 PRO A N 1
ATOM 733 C CA . PRO A 1 93 ? 10.617 6.015 -16.303 1.00 89.38 93 PRO A CA 1
ATOM 734 C C . PRO A 1 93 ? 9.929 4.657 -16.474 1.00 89.38 93 PRO A C 1
ATOM 736 O O . PRO A 1 93 ? 8.995 4.505 -17.264 1.00 89.38 93 PRO A O 1
ATOM 739 N N . VAL A 1 94 ? 10.375 3.660 -15.713 1.00 88.56 94 VAL A N 1
ATOM 740 C CA . VAL A 1 94 ? 9.698 2.365 -15.653 1.00 88.56 94 VAL A CA 1
ATOM 741 C C . VAL A 1 94 ? 8.456 2.525 -14.780 1.00 88.56 94 VAL A C 1
ATOM 743 O O . VAL A 1 94 ? 8.541 2.946 -13.624 1.00 88.56 94 VAL A O 1
ATOM 746 N N . ALA A 1 95 ? 7.294 2.189 -15.337 1.00 84.06 95 ALA A N 1
ATOM 747 C CA . ALA A 1 95 ? 6.049 2.136 -14.581 1.00 84.06 95 ALA A CA 1
ATOM 748 C C . ALA A 1 95 ? 6.150 1.120 -13.424 1.00 84.06 95 ALA A C 1
ATOM 750 O O . ALA A 1 95 ? 6.855 0.111 -13.555 1.00 84.06 95 ALA A O 1
ATOM 751 N N . PRO A 1 96 ? 5.442 1.341 -12.301 1.00 84.62 96 PRO A N 1
ATOM 752 C CA . PRO A 1 96 ? 5.311 0.307 -11.286 1.00 84.62 96 PRO A CA 1
ATOM 753 C C . PRO A 1 96 ? 4.705 -0.952 -11.911 1.00 84.62 96 PRO A C 1
ATOM 755 O O . PRO A 1 96 ? 4.074 -0.917 -12.968 1.00 84.62 96 PRO A O 1
ATOM 758 N N . ASN A 1 97 ? 4.902 -2.075 -11.239 1.00 80.81 97 ASN A N 1
ATOM 759 C CA . ASN A 1 97 ? 4.423 -3.379 -11.655 1.00 80.81 97 ASN A CA 1
ATOM 760 C C . ASN A 1 97 ? 5.063 -3.965 -12.934 1.00 80.81 97 ASN A C 1
ATOM 762 O O . ASN A 1 97 ? 4.522 -4.855 -13.591 1.00 80.81 97 ASN A O 1
ATOM 766 N N . ARG A 1 98 ? 6.243 -3.479 -13.316 1.00 85.81 98 ARG A N 1
ATOM 767 C CA . ARG A 1 98 ? 7.028 -4.079 -14.398 1.00 85.81 98 ARG A CA 1
ATOM 768 C C . ARG A 1 98 ? 8.053 -5.054 -13.846 1.00 85.81 98 ARG A C 1
ATOM 770 O O . ARG A 1 98 ? 8.634 -4.820 -12.789 1.00 85.81 98 ARG A O 1
ATOM 777 N N . TRP A 1 99 ? 8.295 -6.126 -14.587 1.00 91.19 99 TRP A N 1
ATOM 778 C CA . TRP A 1 99 ? 9.376 -7.054 -14.295 1.00 91.19 99 TRP A CA 1
ATOM 779 C C . TRP A 1 99 ? 10.692 -6.500 -14.826 1.00 91.19 99 TRP A C 1
ATOM 781 O O . TRP A 1 99 ? 10.761 -6.018 -15.954 1.00 91.19 99 TRP A O 1
ATOM 791 N N . LEU A 1 100 ? 11.728 -6.543 -13.999 1.00 93.62 100 LEU A N 1
ATOM 792 C CA . LEU A 1 100 ? 13.034 -5.972 -14.287 1.00 93.62 100 LEU A CA 1
ATOM 793 C C . LEU A 1 100 ? 14.135 -6.979 -13.986 1.00 93.62 100 LEU A C 1
ATOM 795 O O . LEU A 1 100 ? 14.069 -7.689 -12.982 1.00 93.62 100 LEU A O 1
ATOM 799 N N . LYS A 1 101 ? 15.191 -6.950 -14.797 1.00 94.56 101 LYS A N 1
ATOM 800 C CA . LYS A 1 101 ? 16.531 -7.363 -14.376 1.00 94.56 101 LYS A CA 1
ATOM 801 C C . LYS A 1 101 ? 17.334 -6.109 -14.082 1.00 94.56 101 LYS A C 1
ATOM 803 O O . LYS A 1 101 ? 17.402 -5.200 -14.912 1.00 94.56 101 LYS A O 1
ATOM 808 N N . LEU A 1 102 ? 17.939 -6.044 -12.908 1.00 95.25 102 LEU A N 1
ATOM 809 C CA . LEU A 1 102 ? 18.771 -4.925 -12.493 1.00 95.25 102 LEU A CA 1
ATOM 810 C C . LEU A 1 102 ? 19.988 -5.401 -11.709 1.00 95.25 102 LEU A C 1
ATOM 812 O O . LEU A 1 102 ? 20.014 -6.506 -11.184 1.00 95.25 102 LEU A O 1
ATOM 816 N N . VAL A 1 103 ? 20.991 -4.544 -11.607 1.00 96.31 103 VAL A N 1
ATOM 817 C CA . VAL A 1 103 ? 22.122 -4.717 -10.698 1.00 96.31 103 VAL A CA 1
ATOM 818 C C . VAL A 1 103 ? 21.919 -3.791 -9.510 1.00 96.31 103 VAL A C 1
ATOM 820 O O . VAL A 1 103 ? 21.704 -2.592 -9.693 1.00 96.31 103 VAL A O 1
ATOM 823 N N . CYS A 1 104 ? 21.969 -4.340 -8.302 1.00 95.25 104 CYS A N 1
ATOM 824 C CA . CYS A 1 104 ? 21.856 -3.611 -7.045 1.00 95.25 104 CYS A CA 1
ATOM 825 C C . CYS A 1 104 ? 23.230 -3.499 -6.384 1.00 95.25 104 CYS A C 1
ATOM 827 O O . CYS A 1 104 ? 23.868 -4.510 -6.107 1.00 95.25 104 CYS A O 1
ATOM 829 N N . ASN A 1 105 ? 23.661 -2.271 -6.087 1.00 95.50 105 ASN A N 1
ATOM 830 C CA . ASN A 1 105 ? 24.820 -2.021 -5.230 1.00 95.50 105 ASN A CA 1
ATOM 831 C C . ASN A 1 105 ? 24.349 -1.957 -3.778 1.00 95.50 105 ASN A C 1
ATOM 833 O O . ASN A 1 105 ? 23.877 -0.918 -3.296 1.00 95.50 105 ASN A O 1
ATOM 837 N N . GLN A 1 106 ? 24.426 -3.097 -3.112 1.00 91.38 106 GLN A N 1
ATOM 838 C CA . GLN A 1 106 ? 23.903 -3.326 -1.782 1.00 91.38 106 GLN A CA 1
ATOM 839 C C . GLN A 1 106 ? 24.821 -2.714 -0.715 1.00 91.38 106 GLN A C 1
ATOM 841 O O . GLN A 1 106 ? 26.025 -2.955 -0.720 1.00 91.38 106 GLN A O 1
ATOM 846 N N . VAL A 1 107 ? 24.242 -1.928 0.198 1.00 92.31 107 VAL A N 1
ATOM 847 C CA . VAL A 1 107 ? 24.956 -1.289 1.331 1.00 92.31 107 VAL A CA 1
ATOM 848 C C . VAL A 1 107 ? 24.530 -1.821 2.697 1.00 92.31 107 VAL A C 1
ATOM 850 O O . VAL A 1 107 ? 25.243 -1.650 3.678 1.00 92.31 107 VAL A O 1
ATOM 853 N N . ALA A 1 108 ? 23.374 -2.476 2.760 1.00 89.44 108 ALA A N 1
ATOM 854 C CA . ALA A 1 108 ? 22.891 -3.214 3.920 1.00 89.44 108 ALA A CA 1
ATOM 855 C C . ALA A 1 108 ? 22.036 -4.391 3.439 1.00 89.44 108 ALA A C 1
ATOM 857 O O . ALA A 1 108 ? 21.715 -4.481 2.252 1.00 89.44 108 ALA A O 1
ATOM 858 N N . ALA A 1 109 ? 21.655 -5.307 4.329 1.00 89.25 109 ALA A N 1
ATOM 859 C CA . ALA A 1 109 ? 20.780 -6.429 3.989 1.00 89.25 109 ALA A CA 1
ATOM 860 C C . ALA A 1 109 ? 19.529 -5.943 3.229 1.00 89.25 109 ALA A C 1
ATOM 862 O O . ALA A 1 109 ? 18.722 -5.198 3.777 1.00 89.25 109 ALA A O 1
ATOM 863 N N . ARG A 1 110 ? 19.395 -6.347 1.957 1.00 91.06 110 ARG A N 1
ATOM 864 C CA . ARG A 1 110 ? 18.272 -5.998 1.072 1.00 91.06 110 ARG A CA 1
ATOM 865 C C . ARG A 1 110 ? 18.083 -4.492 0.814 1.00 91.06 110 ARG A C 1
ATOM 867 O O . ARG A 1 110 ? 16.994 -4.073 0.436 1.00 91.06 110 ARG A O 1
ATOM 874 N N . VAL A 1 111 ? 19.121 -3.669 0.981 1.00 93.69 111 VAL A N 1
ATOM 875 C CA . VAL A 1 111 ? 19.067 -2.223 0.697 1.00 93.69 111 VAL A CA 1
ATOM 876 C C . VAL A 1 111 ? 20.080 -1.845 -0.375 1.00 93.69 111 VAL A C 1
ATOM 878 O O . VAL A 1 111 ? 21.292 -1.964 -0.174 1.00 93.69 111 VAL A O 1
ATOM 881 N N . CYS A 1 112 ? 19.576 -1.341 -1.498 1.00 94.25 112 CYS A N 1
ATOM 882 C CA . CYS A 1 112 ? 20.364 -0.867 -2.625 1.00 94.25 112 CYS A CA 1
ATOM 883 C C . CYS A 1 112 ? 20.646 0.633 -2.490 1.00 94.25 112 CYS A C 1
ATOM 885 O O . CYS A 1 112 ? 19.732 1.451 -2.421 1.00 94.25 112 CYS A O 1
ATOM 887 N N . SER A 1 113 ? 21.921 1.010 -2.532 1.00 93.81 113 SER A N 1
ATOM 888 C CA . SER A 1 113 ? 22.343 2.418 -2.616 1.00 93.81 113 SER A CA 1
ATOM 889 C C . SER A 1 113 ? 22.263 2.975 -4.034 1.00 93.81 113 SER A C 1
ATOM 891 O O . SER A 1 113 ? 22.012 4.162 -4.242 1.00 93.81 113 SER A O 1
ATOM 893 N N . ARG A 1 114 ? 22.476 2.108 -5.027 1.00 92.38 114 ARG A N 1
ATOM 894 C CA . ARG A 1 114 ? 22.395 2.403 -6.456 1.00 92.38 114 ARG A CA 1
ATOM 895 C C . ARG A 1 114 ? 21.837 1.197 -7.183 1.00 92.38 114 ARG A C 1
ATOM 897 O O . ARG A 1 114 ? 22.084 0.061 -6.779 1.00 92.38 114 ARG A O 1
ATOM 904 N N . ILE A 1 115 ? 21.141 1.466 -8.277 1.00 95.12 115 ILE A N 1
ATOM 905 C CA . ILE A 1 115 ? 20.641 0.442 -9.184 1.00 95.12 115 ILE A CA 1
ATOM 906 C C . ILE A 1 115 ? 21.048 0.756 -10.616 1.00 95.12 115 ILE A C 1
ATOM 908 O O . ILE A 1 115 ? 21.160 1.921 -11.001 1.00 95.12 115 ILE A O 1
ATOM 912 N N . THR A 1 116 ? 21.213 -0.290 -11.411 1.00 94.44 116 THR A N 1
ATOM 913 C CA . THR A 1 116 ? 21.354 -0.196 -12.862 1.00 94.44 116 THR A CA 1
ATOM 914 C C . THR A 1 116 ? 20.363 -1.162 -13.483 1.00 94.44 116 THR A C 1
ATOM 916 O O . THR A 1 116 ? 20.508 -2.370 -13.329 1.00 94.44 116 THR A O 1
ATOM 919 N N . VAL A 1 117 ? 19.323 -0.639 -14.136 1.00 91.31 117 VAL A N 1
ATOM 920 C CA . VAL A 1 117 ? 18.353 -1.477 -14.852 1.00 91.31 117 VAL A CA 1
ATOM 921 C C . VAL A 1 117 ? 19.046 -2.029 -16.091 1.00 91.31 117 VAL A C 1
ATOM 923 O O . VAL A 1 117 ? 19.523 -1.259 -16.920 1.00 91.31 117 VAL A O 1
ATOM 926 N N . LEU A 1 118 ? 19.121 -3.353 -16.186 1.00 91.31 118 LEU A N 1
ATOM 927 C CA . LEU A 1 118 ? 19.671 -4.053 -17.343 1.00 91.31 118 LEU A CA 1
ATOM 928 C C . LEU A 1 118 ? 18.585 -4.284 -18.386 1.00 91.31 118 LEU A C 1
ATOM 930 O O . LEU A 1 118 ? 18.810 -4.078 -19.572 1.00 91.31 118 LEU A O 1
ATOM 934 N N . GLU A 1 119 ? 17.407 -4.713 -17.930 1.00 92.56 119 GLU A N 1
ATOM 935 C CA . GLU A 1 119 ? 16.316 -5.104 -18.809 1.00 92.56 119 GLU A CA 1
ATOM 936 C C . GLU A 1 119 ? 14.950 -4.890 -18.162 1.00 92.56 119 GLU A C 1
ATOM 938 O O . GLU A 1 119 ? 14.762 -5.151 -16.975 1.00 92.56 119 GLU A O 1
ATOM 943 N N . VAL A 1 120 ? 13.987 -4.437 -18.969 1.00 89.81 120 VAL A N 1
ATOM 944 C CA . VAL A 1 120 ? 12.560 -4.438 -18.631 1.00 89.81 120 VAL A CA 1
ATOM 945 C C . VAL A 1 120 ? 11.936 -5.641 -19.326 1.00 89.81 120 VAL A C 1
ATOM 947 O O . VAL A 1 120 ? 11.803 -5.651 -20.548 1.00 89.81 120 VAL A O 1
ATOM 950 N N . LEU A 1 121 ? 11.576 -6.656 -18.549 1.00 87.25 121 LEU A N 1
ATOM 951 C CA . LEU A 1 121 ? 11.002 -7.898 -19.051 1.00 87.25 121 LEU A CA 1
ATOM 952 C C . LEU A 1 121 ? 9.543 -7.662 -19.460 1.00 87.25 121 LEU A C 1
ATOM 954 O O . LEU A 1 121 ? 8.765 -7.059 -18.716 1.00 87.25 121 LEU A O 1
ATOM 958 N N . GLN A 1 122 ? 9.165 -8.138 -20.649 1.00 74.12 122 GLN A N 1
ATOM 959 C CA . GLN A 1 122 ? 7.792 -7.998 -21.151 1.00 74.12 122 GLN A CA 1
ATOM 960 C C . GLN A 1 122 ? 6.810 -8.985 -20.510 1.00 74.12 122 GLN A C 1
ATOM 962 O O . GLN A 1 122 ? 5.613 -8.711 -20.458 1.00 74.12 122 GLN A O 1
ATOM 967 N N . THR A 1 123 ? 7.313 -10.104 -19.994 1.00 65.69 123 THR A N 1
ATOM 968 C CA . THR A 1 123 ? 6.519 -11.194 -19.425 1.00 65.69 123 THR A CA 1
ATOM 969 C C . THR A 1 123 ? 7.034 -11.572 -18.043 1.00 65.69 123 THR A C 1
ATOM 971 O O . THR A 1 123 ? 8.240 -11.580 -17.802 1.00 65.69 123 THR A O 1
ATOM 974 N N . ASP A 1 124 ? 6.103 -11.894 -17.146 1.00 62.56 124 ASP A N 1
ATOM 975 C CA . ASP A 1 124 ? 6.383 -12.437 -15.817 1.00 62.56 124 ASP A CA 1
ATOM 976 C C . ASP A 1 124 ? 7.010 -13.844 -15.947 1.00 62.56 124 ASP A C 1
ATOM 978 O O . ASP A 1 124 ? 6.368 -14.731 -16.514 1.00 62.56 124 ASP A O 1
ATOM 982 N N . PRO A 1 125 ? 8.247 -14.069 -15.471 1.00 55.50 125 PRO A N 1
ATOM 983 C CA . PRO A 1 125 ? 8.925 -15.356 -15.583 1.00 55.50 125 PRO A CA 1
ATOM 984 C C . PRO A 1 125 ? 8.466 -16.395 -14.545 1.00 55.50 125 PRO A C 1
ATOM 986 O O . PRO A 1 125 ? 8.952 -17.524 -14.580 1.00 55.50 125 PRO A O 1
ATOM 989 N N . GLY A 1 126 ? 7.552 -16.062 -13.629 1.00 55.78 126 GLY A N 1
ATOM 990 C CA . GLY A 1 126 ? 7.095 -16.985 -12.595 1.00 55.78 126 GLY A CA 1
ATOM 991 C C . GLY A 1 126 ? 5.747 -16.589 -12.008 1.00 55.78 126 GLY A C 1
ATOM 992 O O . GLY A 1 126 ? 5.678 -15.881 -11.006 1.00 55.78 126 GLY A O 1
ATOM 993 N N . ARG A 1 127 ? 4.659 -17.124 -12.573 1.00 47.38 127 ARG A N 1
ATOM 994 C CA . ARG A 1 127 ? 3.357 -17.075 -11.902 1.00 47.38 127 ARG A CA 1
ATOM 995 C C . ARG A 1 127 ? 3.329 -18.032 -10.712 1.00 47.38 127 ARG A C 1
ATOM 997 O O . ARG A 1 127 ? 3.374 -19.248 -10.880 1.00 47.38 127 ARG A O 1
ATOM 1004 N N . VAL A 1 128 ? 3.108 -17.460 -9.532 1.00 47.81 128 VAL A N 1
ATOM 1005 C CA . VAL A 1 128 ? 2.227 -18.055 -8.520 1.00 47.81 128 VAL A CA 1
ATOM 1006 C C . VAL A 1 128 ? 0.836 -18.183 -9.153 1.00 47.81 128 VAL A C 1
ATOM 1008 O O . VAL A 1 128 ? 0.382 -17.265 -9.842 1.00 47.81 128 VAL A O 1
ATOM 1011 N N . GLN A 1 129 ? 0.198 -19.343 -8.987 1.00 44.81 129 GLN A N 1
ATOM 1012 C CA . GLN A 1 129 ? -1.135 -19.630 -9.519 1.00 44.81 129 GLN A CA 1
ATOM 1013 C C . GLN A 1 129 ? -2.131 -18.531 -9.123 1.00 44.81 129 GLN A C 1
ATOM 1015 O O . GLN A 1 129 ? -2.185 -18.101 -7.973 1.00 44.81 129 GLN A O 1
ATOM 1020 N N . SER A 1 130 ? -2.900 -18.068 -10.107 1.00 47.53 130 SER A N 1
ATOM 1021 C CA . SER A 1 130 ? -4.001 -17.132 -9.914 1.00 47.53 130 SER A CA 1
ATOM 1022 C C . SER A 1 130 ? -5.096 -17.789 -9.081 1.00 47.53 130 SER A C 1
ATOM 1024 O O . SER A 1 130 ? -5.592 -18.847 -9.463 1.00 47.53 130 SER A O 1
ATOM 1026 N N . ALA A 1 131 ? -5.509 -17.140 -8.001 1.00 53.75 131 ALA A N 1
ATOM 1027 C CA . ALA A 1 131 ? -6.814 -17.369 -7.407 1.00 53.75 131 ALA A CA 1
ATOM 1028 C C . ALA A 1 131 ? -7.633 -16.094 -7.625 1.00 53.75 131 ALA A C 1
ATOM 1030 O O . ALA A 1 131 ? -7.142 -15.000 -7.341 1.00 53.75 131 ALA A O 1
ATOM 1031 N N . ASP A 1 132 ? -8.845 -16.236 -8.158 1.00 60.84 132 ASP A N 1
ATOM 1032 C CA . ASP A 1 132 ? -9.853 -15.178 -8.135 1.00 60.84 132 ASP A CA 1
ATOM 1033 C C . ASP A 1 132 ? -10.260 -14.986 -6.672 1.00 60.84 132 ASP A C 1
ATOM 1035 O O . ASP A 1 132 ? -11.072 -15.737 -6.130 1.00 60.84 132 ASP A O 1
ATOM 1039 N N . VAL A 1 133 ? -9.613 -14.043 -5.987 1.00 67.31 133 VAL A N 1
ATOM 1040 C CA . VAL A 1 133 ? -9.865 -13.797 -4.566 1.00 67.31 133 VAL A CA 1
ATOM 1041 C C . VAL A 1 133 ? -10.807 -12.614 -4.451 1.00 67.31 133 VAL A C 1
ATOM 1043 O O . VAL A 1 133 ? -10.460 -11.481 -4.782 1.00 67.31 133 VAL A O 1
ATOM 1046 N N . ILE A 1 134 ? -12.006 -12.878 -3.952 1.00 75.75 134 ILE A N 1
ATOM 1047 C CA . ILE A 1 134 ? -12.944 -11.831 -3.566 1.00 75.75 134 ILE A CA 1
ATOM 1048 C C . ILE A 1 134 ? -12.661 -11.476 -2.106 1.00 75.75 134 ILE A C 1
ATOM 1050 O O . ILE A 1 134 ? -12.667 -12.341 -1.230 1.00 75.75 134 ILE A O 1
ATOM 1054 N N . LEU A 1 135 ? -12.363 -10.205 -1.850 1.00 76.50 135 LEU A N 1
ATOM 1055 C CA . LEU A 1 135 ? -12.154 -9.679 -0.507 1.00 76.50 135 LEU A CA 1
ATOM 1056 C C . LEU A 1 135 ? -13.483 -9.158 0.032 1.00 76.50 135 LEU A C 1
ATOM 1058 O O . LEU A 1 135 ? -14.051 -8.228 -0.536 1.00 76.50 135 LEU A O 1
ATOM 1062 N N . SER A 1 136 ? -13.920 -9.707 1.164 1.00 84.19 136 SER A N 1
ATOM 1063 C CA . SER A 1 136 ? -15.104 -9.262 1.908 1.00 84.19 136 SER A CA 1
ATOM 1064 C C . SER A 1 136 ? -14.670 -8.669 3.255 1.00 84.19 136 SER A C 1
ATOM 1066 O O . SER A 1 136 ? -14.616 -9.383 4.259 1.00 84.19 136 SER A O 1
ATOM 1068 N N . PRO A 1 137 ? -14.261 -7.391 3.298 1.00 79.31 137 PRO A N 1
ATOM 1069 C CA . PRO A 1 137 ? -13.678 -6.810 4.496 1.00 79.31 137 PRO A CA 1
ATOM 1070 C C . PRO A 1 137 ? -14.729 -6.429 5.538 1.00 79.31 137 PRO A C 1
ATOM 1072 O O . PRO A 1 137 ? -15.775 -5.851 5.236 1.00 79.31 137 PRO A O 1
ATOM 1075 N N . LEU A 1 138 ? -14.370 -6.685 6.793 1.00 84.12 138 LEU A N 1
ATOM 1076 C CA . LEU A 1 138 ? -15.006 -6.116 7.972 1.00 84.12 138 LEU A CA 1
ATOM 1077 C C . LEU A 1 138 ? -14.137 -4.960 8.475 1.00 84.12 138 LEU A C 1
ATOM 1079 O O . LEU A 1 138 ? -12.963 -5.154 8.789 1.00 84.12 138 LEU A O 1
ATOM 1083 N N . VAL A 1 139 ? -14.711 -3.765 8.558 1.00 85.44 139 VAL A N 1
ATOM 1084 C CA . VAL A 1 139 ? -14.055 -2.568 9.091 1.00 85.44 139 VAL A CA 1
ATOM 1085 C C . VAL A 1 139 ? -14.688 -2.228 10.431 1.00 85.44 139 VAL A C 1
ATOM 1087 O O . VAL A 1 139 ? -15.896 -2.018 10.524 1.00 85.44 139 VAL A O 1
ATOM 1090 N N . MET A 1 140 ? -13.867 -2.164 11.475 1.00 83.38 140 MET A N 1
ATOM 1091 C CA . MET A 1 140 ? -14.309 -1.780 12.812 1.00 83.38 140 MET A CA 1
ATOM 1092 C C . MET A 1 140 ? -13.974 -0.318 13.065 1.00 83.38 140 MET A C 1
ATOM 1094 O O . MET A 1 140 ? -12.836 0.119 12.892 1.00 83.38 140 MET A O 1
ATOM 1098 N N . VAL A 1 141 ? -14.977 0.427 13.496 1.00 86.88 141 VAL A N 1
ATOM 1099 C CA . VAL A 1 141 ? -14.850 1.799 13.960 1.00 86.88 141 VAL A CA 1
ATOM 1100 C C . VAL A 1 141 ? -14.841 1.760 15.476 1.00 86.88 141 VAL A C 1
ATOM 1102 O O . VAL A 1 141 ? -15.877 1.546 16.105 1.00 86.88 141 VAL A O 1
ATOM 1105 N N . VAL A 1 142 ? -13.645 1.896 16.042 1.00 83.94 142 VAL A N 1
ATOM 1106 C CA . VAL A 1 142 ? -13.412 1.724 17.474 1.00 83.94 142 VAL A CA 1
ATOM 1107 C C . VAL A 1 142 ? -13.638 3.043 18.207 1.00 83.94 142 VAL A C 1
ATOM 1109 O O . VAL A 1 142 ? -13.003 4.049 17.892 1.00 83.94 142 VAL A O 1
ATOM 1112 N N . SER A 1 143 ? -14.511 3.006 19.208 1.00 84.31 143 SER A N 1
ATOM 1113 C CA . SER A 1 143 ? -14.747 4.090 20.162 1.00 84.31 143 SER A CA 1
ATOM 1114 C C . SER A 1 143 ? -14.410 3.604 21.568 1.00 84.31 143 SER A C 1
ATOM 1116 O O . SER A 1 143 ? -14.634 2.440 21.896 1.00 84.31 143 SER A O 1
ATOM 1118 N N . LEU A 1 144 ? -13.882 4.482 22.418 1.00 84.06 144 LEU A N 1
ATOM 1119 C CA . LEU A 1 144 ? -13.611 4.131 23.813 1.00 84.06 144 LEU A CA 1
ATOM 1120 C C . LEU A 1 144 ? -14.856 4.394 24.664 1.00 84.06 144 LEU A C 1
ATOM 1122 O O . LEU A 1 144 ? -15.557 5.387 24.464 1.00 84.06 144 LEU A O 1
ATOM 1126 N N . SER A 1 145 ? -15.139 3.509 25.617 1.00 83.00 145 SER A N 1
ATOM 1127 C CA . SER A 1 145 ? -16.212 3.715 26.589 1.00 83.00 145 SER A CA 1
ATOM 1128 C C . SER A 1 145 ? -15.917 4.933 27.463 1.00 83.00 145 SER A C 1
ATOM 1130 O O . SER A 1 145 ? -14.776 5.134 27.876 1.00 83.00 145 SER A O 1
ATOM 1132 N N . ASN A 1 146 ? -16.947 5.686 27.840 1.00 78.12 146 ASN A N 1
ATOM 1133 C CA . ASN A 1 146 ? -16.779 6.767 28.805 1.00 78.12 146 ASN A CA 1
ATOM 1134 C C . ASN A 1 146 ? -16.363 6.198 30.178 1.00 78.12 146 ASN A C 1
ATOM 1136 O O . ASN A 1 146 ? -17.066 5.348 30.727 1.00 78.12 146 ASN A O 1
ATOM 1140 N N . SER A 1 147 ? -15.228 6.641 30.718 1.00 76.69 147 SER A N 1
ATOM 1141 C CA . SER A 1 147 ? -14.720 6.232 32.032 1.00 76.69 147 SER A CA 1
ATOM 1142 C C . SER A 1 147 ? -13.975 7.384 32.707 1.00 76.69 147 SER A C 1
ATOM 1144 O O . SER A 1 147 ? -13.581 8.352 32.054 1.00 76.69 147 SER A O 1
ATOM 1146 N N . THR A 1 148 ? -13.759 7.281 34.019 1.00 75.38 148 THR A N 1
ATOM 1147 C CA . THR A 1 148 ? -13.039 8.287 34.814 1.00 75.38 148 THR A CA 1
ATOM 1148 C C . THR A 1 148 ? -11.600 8.506 34.352 1.00 75.38 148 THR A C 1
ATOM 1150 O O . THR A 1 148 ? -11.074 9.612 34.466 1.00 75.38 148 THR A O 1
ATOM 1153 N N . GLU A 1 149 ? -10.972 7.469 33.806 1.00 75.38 149 GLU A N 1
ATOM 1154 C CA . GLU A 1 149 ? -9.613 7.480 33.256 1.00 75.38 149 GLU A CA 1
ATOM 1155 C C . GLU A 1 149 ? -9.559 8.222 31.919 1.00 75.38 149 GLU A C 1
ATOM 1157 O O . GLU A 1 149 ? -8.512 8.729 31.525 1.00 75.38 149 GLU A O 1
ATOM 1162 N N . CYS A 1 150 ? -10.700 8.311 31.238 1.00 72.31 150 CYS A N 1
ATOM 1163 C CA . CYS A 1 150 ? -10.827 8.768 29.868 1.00 72.31 150 CYS A CA 1
ATOM 1164 C C . CYS A 1 150 ? -11.797 9.949 29.764 1.00 72.31 150 CYS A C 1
ATOM 1166 O O . CYS A 1 150 ? -12.632 10.046 28.866 1.00 72.31 150 CYS A O 1
ATOM 1168 N N . ASN A 1 151 ? -11.671 10.889 30.700 1.00 63.28 151 ASN A N 1
ATOM 1169 C CA . ASN A 1 151 ? -12.398 12.146 30.632 1.00 63.28 151 ASN A CA 1
ATOM 1170 C C . ASN A 1 151 ? -11.939 12.920 29.383 1.00 63.28 151 ASN A C 1
ATOM 1172 O O . ASN A 1 151 ? -10.760 13.251 29.257 1.00 63.28 151 ASN A O 1
ATOM 1176 N N . ASN A 1 152 ? -12.882 13.231 28.488 1.00 64.19 152 ASN A N 1
ATOM 1177 C CA . ASN A 1 152 ? -12.687 13.909 27.195 1.00 64.19 152 ASN A CA 1
ATOM 1178 C C . ASN A 1 152 ? -12.244 13.031 26.008 1.00 64.19 152 ASN A C 1
ATOM 1180 O O . ASN A 1 152 ? -11.628 13.561 25.078 1.00 64.19 152 ASN A O 1
ATOM 1184 N N . VAL A 1 153 ? -12.563 11.729 25.970 1.00 64.50 153 VAL A N 1
ATOM 1185 C CA . VAL A 1 153 ? -12.383 10.992 24.703 1.00 64.50 153 VAL A CA 1
ATOM 1186 C C . VAL A 1 153 ? -13.269 11.613 23.628 1.00 64.50 153 VAL A C 1
ATOM 1188 O O . VAL A 1 153 ? -14.481 11.740 23.799 1.00 64.50 153 VAL A O 1
ATOM 1191 N N . GLN A 1 154 ? -12.651 12.001 22.515 1.00 62.31 154 GLN A N 1
ATOM 1192 C CA . GLN A 1 154 ? -13.382 12.368 21.312 1.00 62.31 154 GLN A CA 1
ATOM 1193 C C . GLN A 1 154 ? -14.112 11.145 20.768 1.00 62.31 154 GLN A C 1
ATOM 1195 O O . GLN A 1 154 ? -13.558 10.045 20.729 1.00 62.31 154 GLN A O 1
ATOM 1200 N N . GLU A 1 155 ? -15.353 11.344 20.329 1.00 65.25 155 GLU A N 1
ATOM 1201 C CA . GLU A 1 155 ? -16.059 10.311 19.584 1.00 65.25 155 GLU A CA 1
ATOM 1202 C C . GLU A 1 155 ? -15.206 9.876 18.386 1.00 65.25 155 GLU A C 1
ATOM 1204 O O . GLU A 1 155 ? -14.585 10.700 17.705 1.00 65.25 155 GLU A O 1
ATOM 1209 N N . GLY A 1 156 ? -15.141 8.562 18.163 1.00 66.56 156 GLY A N 1
ATOM 1210 C CA . GLY A 1 156 ? -14.491 8.008 16.985 1.00 66.56 156 GLY A CA 1
ATOM 1211 C C . GLY A 1 156 ? -15.161 8.492 15.697 1.00 66.56 156 GLY A C 1
ATOM 1212 O O . GLY A 1 156 ? -16.194 9.162 15.706 1.00 66.56 156 GLY A O 1
ATOM 1213 N N . ALA A 1 157 ? -14.580 8.124 14.555 1.00 79.19 157 ALA A N 1
ATOM 1214 C CA . ALA A 1 157 ? -15.211 8.393 13.266 1.00 79.19 157 ALA A CA 1
ATOM 1215 C C . ALA A 1 157 ? -16.650 7.837 13.231 1.00 79.19 157 ALA A C 1
ATOM 1217 O O . ALA A 1 157 ? -16.962 6.845 13.884 1.00 79.19 157 ALA A O 1
ATOM 1218 N N . ASN A 1 158 ? -17.543 8.442 12.450 1.00 86.00 158 ASN A N 1
ATOM 1219 C CA . ASN A 1 158 ? -18.869 7.868 12.247 1.00 86.00 158 ASN A CA 1
ATOM 1220 C C . ASN A 1 158 ? -18.770 6.671 11.285 1.00 86.00 158 ASN A C 1
ATOM 1222 O O . ASN A 1 158 ? -18.076 6.744 10.268 1.00 86.00 158 ASN A O 1
ATOM 1226 N N . VAL A 1 159 ? -19.505 5.587 11.561 1.00 88.75 159 VAL A N 1
ATOM 1227 C CA . VAL A 1 159 ? -19.638 4.424 10.659 1.00 88.75 159 VAL A CA 1
ATOM 1228 C C . VAL A 1 159 ? -19.986 4.858 9.236 1.00 88.75 159 VAL A C 1
ATOM 1230 O O . VAL A 1 159 ? -19.393 4.362 8.281 1.00 88.75 159 VAL A O 1
ATOM 1233 N N . THR A 1 160 ? -20.893 5.825 9.098 1.00 90.31 160 THR A N 1
ATOM 1234 C CA . THR A 1 160 ? -21.338 6.356 7.804 1.00 90.31 160 THR A CA 1
ATOM 1235 C C . THR A 1 160 ? -20.193 7.022 7.048 1.00 90.31 160 THR A C 1
ATOM 1237 O O . THR A 1 160 ? -20.028 6.786 5.853 1.00 90.31 160 THR A O 1
ATOM 1240 N N . ASP A 1 161 ? -19.369 7.812 7.737 1.00 87.38 161 ASP A N 1
ATOM 1241 C CA . ASP A 1 161 ? -18.246 8.521 7.120 1.00 87.38 161 ASP A CA 1
ATOM 1242 C C . ASP A 1 161 ? -17.149 7.548 6.686 1.00 87.38 161 ASP A C 1
ATOM 1244 O O . ASP A 1 161 ? -16.589 7.681 5.596 1.00 87.38 161 ASP A O 1
ATOM 1248 N N . VAL A 1 162 ? -16.884 6.521 7.497 1.00 87.56 162 VAL A N 1
ATOM 1249 C CA . VAL A 1 162 ? -15.929 5.462 7.149 1.00 87.56 162 VAL A CA 1
ATOM 1250 C C . VAL A 1 162 ? -16.446 4.645 5.969 1.00 87.56 162 VAL A C 1
ATOM 1252 O O . VAL A 1 162 ? -15.717 4.435 5.001 1.00 87.56 162 VAL A O 1
ATOM 1255 N N . GLN A 1 163 ? -17.712 4.232 5.991 1.00 90.00 163 GLN A N 1
ATOM 1256 C CA . GLN A 1 163 ? -18.319 3.494 4.886 1.00 90.00 163 GLN A CA 1
ATOM 1257 C C . GLN A 1 163 ? -18.278 4.299 3.585 1.00 90.00 163 GLN A C 1
ATOM 1259 O O . GLN A 1 163 ? -17.895 3.772 2.538 1.00 90.00 163 GLN A O 1
ATOM 1264 N N . LYS A 1 164 ? -18.596 5.591 3.661 1.00 88.81 164 LYS A N 1
ATOM 1265 C CA . LYS A 1 164 ? -18.498 6.528 2.544 1.00 88.81 164 LYS A CA 1
ATOM 1266 C C . LYS A 1 164 ? -17.064 6.613 2.014 1.00 88.81 164 LYS A C 1
ATOM 1268 O O . LYS A 1 164 ? -16.857 6.435 0.818 1.00 88.81 164 LYS A O 1
ATOM 1273 N N . ALA A 1 165 ? -16.068 6.760 2.886 1.00 85.50 165 ALA A N 1
ATOM 1274 C CA . ALA A 1 165 ? -14.659 6.795 2.487 1.00 85.50 165 ALA A CA 1
ATOM 1275 C C . ALA A 1 165 ? -14.192 5.509 1.771 1.00 85.50 165 ALA A C 1
ATOM 1277 O O . ALA A 1 165 ? -13.307 5.558 0.913 1.00 85.50 165 ALA A O 1
ATOM 1278 N N . PHE A 1 166 ? -14.782 4.354 2.090 1.00 86.19 166 PHE A N 1
ATOM 1279 C CA . PHE A 1 166 ? -14.501 3.100 1.388 1.00 86.19 166 PHE A CA 1
ATOM 1280 C C . PHE A 1 166 ? -15.213 2.990 0.036 1.00 86.19 166 PHE A C 1
ATOM 1282 O O . PHE A 1 166 ? -14.586 2.549 -0.930 1.00 86.19 166 PHE A O 1
ATOM 1289 N N . LEU A 1 167 ? -16.496 3.354 -0.033 1.00 88.62 167 LEU A N 1
ATOM 1290 C CA . LEU A 1 167 ? -17.365 3.050 -1.177 1.00 88.62 167 LEU A CA 1
ATOM 1291 C C . LEU A 1 167 ? -17.494 4.174 -2.211 1.00 88.62 167 LEU A C 1
ATOM 1293 O O . LEU A 1 167 ? -17.900 3.893 -3.342 1.00 88.62 167 LEU A O 1
ATOM 1297 N N . GLU A 1 168 ? -17.179 5.422 -1.857 1.00 86.56 168 GLU A N 1
ATOM 1298 C CA . GLU A 1 168 ? -17.235 6.542 -2.799 1.00 86.56 168 GLU A CA 1
ATOM 1299 C C . GLU A 1 168 ? -16.305 6.354 -4.000 1.00 86.56 168 GLU A C 1
ATOM 1301 O O . GLU A 1 168 ? -15.380 5.543 -3.999 1.00 86.56 168 GLU A O 1
ATOM 1306 N N . LYS A 1 169 ? -16.549 7.136 -5.055 1.00 80.44 169 LYS A N 1
ATOM 1307 C CA . LYS A 1 169 ? -15.692 7.155 -6.240 1.00 80.44 169 LYS A CA 1
ATOM 1308 C C . LYS A 1 169 ? -14.269 7.571 -5.855 1.00 80.44 169 LYS A C 1
ATOM 1310 O O . LYS A 1 169 ? -14.077 8.657 -5.311 1.00 80.44 169 LYS A O 1
ATOM 1315 N N . ASN A 1 170 ? -13.282 6.756 -6.223 1.00 74.62 170 ASN A N 1
ATOM 1316 C CA . ASN A 1 170 ? -11.886 6.859 -5.772 1.00 74.62 170 ASN A CA 1
ATOM 1317 C C . ASN A 1 170 ? -11.696 6.606 -4.263 1.00 74.62 170 ASN A C 1
ATOM 1319 O O . ASN A 1 170 ? -10.667 6.986 -3.703 1.00 74.62 170 ASN A O 1
ATOM 1323 N N . GLY A 1 171 ? -12.678 5.986 -3.610 1.00 75.25 171 GLY A N 1
ATOM 1324 C CA . GLY A 1 171 ? -12.581 5.502 -2.240 1.00 75.25 171 GLY A CA 1
ATOM 1325 C C . GLY A 1 171 ? -11.672 4.278 -2.132 1.00 75.25 171 GLY A C 1
ATOM 1326 O O . GLY A 1 171 ? -11.138 3.768 -3.124 1.00 75.25 171 GLY A O 1
ATOM 1327 N N . TYR A 1 172 ? -11.491 3.777 -0.912 1.00 78.50 172 TYR A N 1
ATOM 1328 C CA . TYR A 1 172 ? -10.540 2.690 -0.657 1.00 78.50 172 TYR A CA 1
ATOM 1329 C C . TYR A 1 172 ? -10.843 1.409 -1.447 1.00 78.50 172 TYR A C 1
ATOM 1331 O O . TYR A 1 172 ? -9.909 0.741 -1.888 1.00 78.50 172 TYR A O 1
ATOM 1339 N N . ALA A 1 173 ? -12.114 1.086 -1.699 1.00 76.44 173 ALA A N 1
ATOM 1340 C CA . ALA A 1 173 ? -12.492 -0.077 -2.505 1.00 76.44 173 ALA A CA 1
ATOM 1341 C C . ALA A 1 173 ? -11.934 -0.009 -3.941 1.00 76.44 173 ALA A C 1
ATOM 1343 O O . ALA A 1 173 ? -11.466 -1.013 -4.480 1.00 76.44 173 ALA A O 1
ATOM 1344 N N . ASP A 1 174 ? -11.924 1.181 -4.549 1.00 72.62 174 ASP A N 1
ATOM 1345 C CA . ASP A 1 174 ? -11.367 1.382 -5.892 1.00 72.62 174 ASP A CA 1
ATOM 1346 C C . ASP A 1 174 ? -9.838 1.233 -5.886 1.00 72.62 174 ASP A C 1
ATOM 1348 O O . ASP A 1 174 ? -9.258 0.701 -6.837 1.00 72.62 174 ASP A O 1
ATOM 1352 N N . TYR A 1 175 ? -9.179 1.621 -4.786 1.00 70.69 175 TYR A N 1
ATOM 1353 C CA . TYR A 1 175 ? -7.742 1.413 -4.608 1.00 70.69 175 TYR A CA 1
ATOM 1354 C C . TYR A 1 175 ? -7.388 -0.079 -4.600 1.00 70.69 175 TYR A C 1
ATOM 1356 O O . TYR A 1 175 ? -6.502 -0.489 -5.353 1.00 70.69 175 TYR A O 1
ATOM 1364 N N . PHE A 1 176 ? -8.117 -0.905 -3.840 1.00 69.06 176 PHE A N 1
ATOM 1365 C CA . PHE A 1 176 ? -7.905 -2.359 -3.816 1.00 69.06 176 PHE A CA 1
ATOM 1366 C C . PHE A 1 176 ? -8.062 -2.993 -5.201 1.00 69.06 176 PHE A C 1
ATOM 1368 O O . PHE A 1 176 ? -7.251 -3.838 -5.576 1.00 69.06 176 PHE A O 1
ATOM 1375 N N . ASN A 1 177 ? -9.026 -2.525 -5.993 1.00 64.88 177 ASN A N 1
ATOM 1376 C CA . ASN A 1 177 ? -9.234 -3.004 -7.360 1.00 64.88 177 ASN A CA 1
ATOM 1377 C C . ASN A 1 177 ? -8.131 -2.551 -8.335 1.00 64.88 177 ASN A C 1
ATOM 1379 O O . ASN A 1 177 ? -7.839 -3.250 -9.301 1.00 64.88 177 ASN A O 1
ATOM 1383 N N . SER A 1 178 ? -7.513 -1.390 -8.097 1.00 58.75 178 SER A N 1
ATOM 1384 C CA . SER A 1 178 ? -6.463 -0.833 -8.966 1.00 58.75 178 SER A CA 1
ATOM 1385 C C . SER A 1 178 ? -5.043 -1.304 -8.623 1.00 58.75 178 SER A C 1
ATOM 1387 O O . SER A 1 178 ? -4.170 -1.321 -9.492 1.00 58.75 178 SER A O 1
ATOM 1389 N N . CYS A 1 179 ? -4.798 -1.673 -7.362 1.00 55.91 179 CYS A N 1
ATOM 1390 C CA . CYS A 1 179 ? -3.505 -2.160 -6.878 1.00 55.91 179 CYS A CA 1
ATOM 1391 C C . CYS A 1 179 ? -3.426 -3.685 -6.788 1.00 55.91 179 CYS A C 1
ATOM 1393 O O . CYS A 1 179 ? -2.323 -4.235 -6.719 1.00 55.91 179 CYS A O 1
ATOM 1395 N N . SER A 1 180 ? -4.563 -4.383 -6.819 1.00 55.88 180 SER A N 1
ATOM 1396 C CA . SER A 1 180 ? -4.567 -5.805 -7.128 1.00 55.88 180 SER A CA 1
ATOM 1397 C C . SER A 1 180 ? -4.303 -6.001 -8.619 1.00 55.88 180 SER A C 1
ATOM 1399 O O . SER A 1 180 ? -4.540 -5.125 -9.444 1.00 55.88 180 SER A O 1
ATOM 1401 N N . TYR A 1 181 ? -3.783 -7.161 -8.996 1.00 55.03 181 TYR A N 1
ATOM 1402 C CA . TYR A 1 181 ? -3.377 -7.484 -10.368 1.00 55.03 181 TYR A CA 1
ATOM 1403 C C . TYR A 1 181 ? -4.569 -7.690 -11.321 1.00 55.03 181 TYR A C 1
ATOM 1405 O O . TYR A 1 181 ? -4.489 -8.513 -12.226 1.00 55.03 181 TYR A O 1
ATOM 1413 N N . GLY A 1 182 ? -5.691 -7.001 -11.089 1.00 49.81 182 GLY A N 1
ATOM 1414 C CA . GLY A 1 182 ? -6.998 -7.312 -11.667 1.00 49.81 182 GLY A CA 1
ATOM 1415 C C . GLY A 1 182 ? -7.616 -8.597 -11.104 1.00 49.81 182 GLY A C 1
ATOM 1416 O O . GLY A 1 182 ? -8.577 -9.097 -11.673 1.00 49.81 182 GLY A O 1
ATOM 1417 N N . LEU A 1 183 ? -7.047 -9.144 -10.020 1.00 59.62 183 LEU A N 1
ATOM 1418 C CA . LEU A 1 183 ? -7.337 -10.495 -9.513 1.00 59.62 183 LEU A CA 1
ATOM 1419 C C . LEU A 1 183 ? -7.799 -10.535 -8.048 1.00 59.62 183 LEU A C 1
ATOM 1421 O O . LEU A 1 183 ? -8.281 -11.573 -7.606 1.00 59.62 183 LEU A O 1
ATOM 1425 N N . MET A 1 184 ? -7.661 -9.434 -7.294 1.00 61.25 184 MET A N 1
ATOM 1426 C CA . MET A 1 184 ? -8.393 -9.279 -6.031 1.00 61.25 184 MET A CA 1
ATOM 1427 C C . MET A 1 184 ? -9.511 -8.280 -6.256 1.00 61.25 184 MET A C 1
ATOM 1429 O O . MET A 1 184 ? -9.243 -7.106 -6.528 1.00 61.25 184 MET A O 1
ATOM 1433 N N . GLN A 1 185 ? -10.742 -8.762 -6.175 1.00 73.69 185 GLN A N 1
ATOM 1434 C CA . GLN A 1 185 ? -11.923 -7.925 -6.302 1.00 73.69 185 GLN A CA 1
ATOM 1435 C C . GLN A 1 185 ? -12.408 -7.589 -4.902 1.00 73.69 185 GLN A C 1
ATOM 1437 O O . GLN A 1 185 ? -12.676 -8.476 -4.094 1.00 73.69 185 GLN A O 1
ATOM 1442 N N . PHE A 1 186 ? -12.476 -6.301 -4.598 1.00 79.25 186 PHE A N 1
ATOM 1443 C CA . PHE A 1 186 ? -13.131 -5.840 -3.389 1.00 79.25 186 PHE A CA 1
ATOM 1444 C C . PHE A 1 186 ? -14.639 -5.986 -3.571 1.00 79.25 186 PHE A C 1
ATOM 1446 O O . PHE A 1 186 ? -15.226 -5.333 -4.440 1.00 79.25 186 PHE A O 1
ATOM 1453 N N . ASP A 1 187 ? -15.264 -6.814 -2.742 1.00 84.44 187 ASP A N 1
ATOM 1454 C CA . ASP A 1 187 ? -16.711 -6.937 -2.704 1.00 84.44 187 ASP A CA 1
ATOM 1455 C C . ASP A 1 187 ? -17.303 -5.731 -1.971 1.00 84.44 187 ASP A C 1
ATOM 1457 O O . ASP A 1 187 ? -17.312 -5.641 -0.740 1.00 84.44 187 ASP A O 1
ATOM 1461 N N . LYS A 1 188 ? -17.768 -4.763 -2.763 1.00 84.88 188 LYS A N 1
ATOM 1462 C CA . LYS A 1 188 ? -18.404 -3.546 -2.252 1.00 84.88 188 LYS A CA 1
ATOM 1463 C C . LYS A 1 188 ? -19.721 -3.842 -1.537 1.00 84.88 188 LYS A C 1
ATOM 1465 O O . LYS A 1 188 ? -20.093 -3.068 -0.660 1.00 84.88 188 LYS A O 1
ATOM 1470 N N . GLU A 1 189 ? -20.405 -4.924 -1.901 1.00 86.62 189 GLU A N 1
ATOM 1471 C CA . GLU A 1 189 ? -21.686 -5.320 -1.311 1.00 86.62 189 GLU A CA 1
ATOM 1472 C C . GLU A 1 189 ? -21.482 -6.066 0.012 1.00 86.62 189 GLU A C 1
ATOM 1474 O O . GLU A 1 189 ? -22.283 -5.917 0.935 1.00 86.62 189 GLU A O 1
ATOM 1479 N N . ALA A 1 190 ? -20.377 -6.805 0.147 1.00 84.75 190 ALA A N 1
ATOM 1480 C CA . ALA A 1 190 ? -20.014 -7.487 1.388 1.00 84.75 190 ALA A CA 1
ATOM 1481 C C . ALA A 1 190 ? -19.236 -6.621 2.392 1.00 84.75 190 ALA A C 1
ATOM 1483 O O . ALA A 1 190 ? -18.971 -7.095 3.501 1.00 84.75 190 ALA A O 1
ATOM 1484 N N . LEU A 1 191 ? -18.877 -5.372 2.055 1.00 87.12 191 LEU A N 1
ATOM 1485 C CA . LEU A 1 191 ? -18.262 -4.458 3.020 1.00 87.12 191 LEU A CA 1
ATOM 1486 C C . LEU A 1 191 ? -19.206 -4.241 4.204 1.00 87.12 191 LEU A C 1
ATOM 1488 O O . LEU A 1 191 ? -20.293 -3.676 4.068 1.00 87.12 191 LEU A O 1
ATOM 1492 N N . LYS A 1 192 ? -18.731 -4.601 5.395 1.00 88.19 192 LYS A N 1
ATOM 1493 C CA . LYS A 1 192 ? -19.405 -4.284 6.653 1.00 88.19 192 LYS A CA 1
ATOM 1494 C C . LYS A 1 192 ? -18.560 -3.307 7.445 1.00 88.19 192 LYS A C 1
ATOM 1496 O O . LYS A 1 192 ? -17.404 -3.591 7.744 1.00 88.19 192 LYS A O 1
ATOM 1501 N N . VAL A 1 193 ? -19.150 -2.171 7.800 1.00 87.38 193 VAL A N 1
ATOM 1502 C CA . VAL A 1 193 ? -18.559 -1.221 8.744 1.00 87.38 193 VAL A CA 1
ATOM 1503 C C . VAL A 1 193 ? -19.368 -1.286 10.030 1.00 87.38 193 VAL A C 1
ATOM 1505 O O . VAL A 1 193 ? -20.579 -1.075 10.008 1.00 87.38 193 VAL A O 1
ATOM 1508 N N . VAL A 1 194 ? -18.717 -1.620 11.139 1.00 86.31 194 VAL A N 1
ATOM 1509 C CA . VAL A 1 194 ? -19.368 -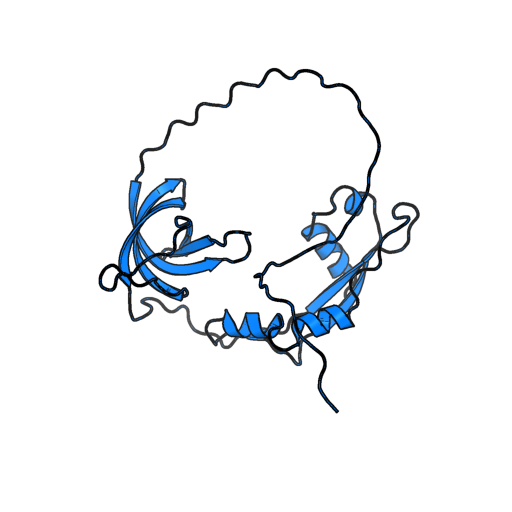1.784 12.444 1.00 86.31 194 VAL A CA 1
ATOM 1510 C C . VAL A 1 194 ? -18.782 -0.805 13.448 1.00 86.31 194 VAL A C 1
ATOM 1512 O O . VAL A 1 194 ? -17.580 -0.559 13.446 1.00 86.31 194 VAL A O 1
ATOM 1515 N N . SER A 1 195 ? -19.629 -0.241 14.307 1.00 86.56 195 SER A N 1
ATOM 1516 C CA . SER A 1 195 ? -19.160 0.501 15.478 1.00 86.56 195 SER A CA 1
ATOM 1517 C C . SER A 1 195 ? -18.834 -0.488 16.590 1.00 86.56 195 SER A C 1
ATOM 1519 O O . SER A 1 195 ? -19.600 -1.420 16.840 1.00 86.56 195 SER A O 1
ATOM 1521 N N . THR A 1 196 ? -17.693 -0.310 17.242 1.00 86.06 196 THR A N 1
ATOM 1522 C CA . THR A 1 196 ? -17.224 -1.183 18.316 1.00 86.06 196 THR A CA 1
ATOM 1523 C C . THR A 1 196 ? -16.779 -0.322 19.482 1.00 86.06 196 THR A C 1
ATOM 1525 O O . THR A 1 196 ? -15.841 0.461 19.357 1.00 86.06 196 THR A O 1
ATOM 1528 N N . ILE A 1 197 ? -17.461 -0.455 20.616 1.00 84.62 197 ILE A N 1
ATOM 1529 C CA . ILE A 1 197 ? -17.089 0.253 21.839 1.00 84.62 197 ILE A CA 1
ATOM 1530 C C . ILE A 1 197 ? -16.191 -0.674 22.650 1.00 84.62 197 ILE A C 1
ATOM 1532 O O . ILE A 1 197 ? -16.618 -1.769 23.010 1.00 84.62 197 ILE A O 1
ATOM 1536 N N . ILE A 1 198 ? -14.964 -0.245 22.936 1.00 86.06 198 ILE A N 1
ATOM 1537 C CA . ILE A 1 198 ? -14.043 -0.981 23.808 1.00 86.06 198 ILE A CA 1
ATOM 1538 C C . ILE A 1 198 ? -13.899 -0.272 25.159 1.00 86.06 198 ILE A C 1
ATOM 1540 O O . ILE A 1 198 ? -13.967 0.961 25.206 1.00 86.06 198 ILE A O 1
ATOM 1544 N N . PRO A 1 199 ? -13.696 -1.015 26.263 1.00 86.31 199 PRO A N 1
ATOM 1545 C CA . PRO A 1 199 ? -13.428 -0.416 27.561 1.00 86.31 199 PRO A CA 1
ATOM 1546 C C . PRO A 1 199 ? -12.203 0.490 27.501 1.00 86.31 199 PRO A C 1
ATOM 1548 O O . PRO A 1 199 ? -11.145 0.085 27.015 1.00 86.31 199 PRO A O 1
ATOM 1551 N N . CYS A 1 200 ? -12.342 1.712 28.000 1.00 83.12 200 CYS A N 1
ATOM 1552 C CA . CYS A 1 200 ? -11.204 2.604 28.101 1.00 83.12 200 CYS A CA 1
ATOM 1553 C C . CYS A 1 200 ? -10.294 2.190 29.262 1.00 83.12 200 CYS A C 1
ATOM 1555 O O . CYS A 1 200 ? -10.769 1.808 30.331 1.00 83.12 200 CYS A O 1
ATOM 1557 N N . SER A 1 201 ? -8.982 2.258 29.051 1.00 83.81 201 SER A N 1
ATOM 1558 C CA . SER A 1 201 ? -7.985 1.950 30.071 1.00 83.81 201 SER A CA 1
ATOM 1559 C C . SER A 1 201 ? -6.802 2.906 29.965 1.00 83.81 201 SER A C 1
ATOM 1561 O O . SER A 1 201 ? -6.518 3.461 28.900 1.00 83.81 201 SER A O 1
ATOM 1563 N N . ALA A 1 202 ? -6.075 3.075 31.072 1.00 77.25 202 ALA A N 1
ATOM 1564 C CA . ALA A 1 202 ? -4.853 3.874 31.089 1.00 77.25 202 ALA A CA 1
ATOM 1565 C C . ALA A 1 202 ? -3.805 3.357 30.086 1.00 77.25 202 ALA A C 1
ATOM 1567 O O . ALA A 1 202 ? -3.038 4.149 29.560 1.00 77.25 202 ALA A O 1
ATOM 1568 N N . GLU A 1 203 ? -3.798 2.056 29.790 1.00 79.25 203 GLU A N 1
ATOM 1569 C CA . GLU A 1 203 ? -2.874 1.414 28.848 1.00 79.25 203 GLU A CA 1
ATOM 1570 C C . GLU A 1 203 ? -3.107 1.859 27.395 1.00 79.25 203 GLU A C 1
ATOM 1572 O O . GLU A 1 203 ? -2.151 2.145 26.675 1.00 79.25 203 GLU A O 1
ATOM 1577 N N . ILE A 1 204 ? -4.372 2.041 26.994 1.00 76.69 204 ILE A N 1
ATOM 1578 C CA . ILE A 1 204 ? -4.721 2.618 25.683 1.00 76.69 204 ILE A CA 1
ATOM 1579 C C . ILE A 1 204 ? -4.228 4.070 25.586 1.00 76.69 204 ILE A C 1
ATOM 1581 O O . ILE A 1 204 ? -3.764 4.505 24.534 1.00 76.69 204 ILE A O 1
ATOM 1585 N N . LEU A 1 205 ? -4.313 4.829 26.684 1.00 75.44 205 LEU A N 1
ATOM 1586 C CA . LEU A 1 205 ? -3.914 6.238 26.714 1.00 75.44 205 LEU A CA 1
ATOM 1587 C C . LEU A 1 205 ? -2.396 6.439 26.794 1.00 75.44 205 LEU A C 1
ATOM 1589 O O . LEU A 1 205 ? -1.885 7.418 26.252 1.00 75.44 205 LEU A O 1
ATOM 1593 N N . THR A 1 206 ? -1.671 5.548 27.472 1.00 75.50 206 THR A N 1
ATOM 1594 C CA . THR A 1 206 ? -0.206 5.619 27.597 1.00 75.50 206 THR A CA 1
ATOM 1595 C C . THR A 1 206 ? 0.512 5.024 26.391 1.00 75.50 206 THR A C 1
ATOM 1597 O O . THR A 1 206 ? 1.643 5.425 26.113 1.00 75.50 206 THR A O 1
ATOM 1600 N N . SER A 1 207 ? -0.151 4.144 25.634 1.00 74.44 207 SER A N 1
ATOM 1601 C CA . SER A 1 207 ? 0.337 3.598 24.366 1.00 74.44 207 SER A CA 1
ATOM 1602 C C . SER A 1 207 ? -0.643 3.867 23.207 1.00 74.44 207 SER A C 1
ATOM 1604 O O . SER A 1 207 ? -1.150 2.933 22.583 1.00 74.44 207 SER A O 1
ATOM 1606 N N . PRO A 1 208 ? -0.899 5.143 22.846 1.00 61.69 208 PRO A N 1
ATOM 1607 C CA . PRO A 1 208 ? -1.925 5.531 21.865 1.00 61.69 208 PRO A CA 1
ATOM 1608 C C . PRO A 1 208 ? -1.628 5.090 20.417 1.00 61.69 208 PRO A C 1
ATOM 1610 O O . PRO A 1 208 ? -2.372 5.420 19.496 1.00 61.69 208 PRO A O 1
ATOM 1613 N N . CYS A 1 209 ? -0.544 4.344 20.205 1.00 60.09 209 CYS A N 1
ATOM 1614 C CA . CYS A 1 209 ? -0.111 3.819 18.915 1.00 60.09 209 CYS A CA 1
ATOM 1615 C C . CYS A 1 209 ? 0.033 2.289 18.913 1.00 60.09 209 CYS A C 1
ATOM 1617 O O . CYS A 1 209 ? 0.520 1.744 17.920 1.00 60.09 209 CYS A O 1
ATOM 1619 N N . ASP A 1 210 ? -0.363 1.595 19.985 1.00 76.69 210 ASP A N 1
ATOM 1620 C CA . ASP A 1 210 ? -0.426 0.133 19.984 1.00 76.69 210 ASP A CA 1
ATOM 1621 C C . ASP A 1 210 ? -1.708 -0.335 19.284 1.00 76.69 210 ASP A C 1
ATOM 1623 O O . ASP A 1 210 ? -2.744 -0.631 19.885 1.00 76.69 210 ASP A O 1
ATOM 1627 N N . VAL A 1 211 ? -1.642 -0.309 17.953 1.00 73.69 211 VAL A N 1
ATOM 1628 C CA . VAL A 1 211 ? -2.758 -0.668 17.072 1.00 73.69 211 VAL A CA 1
ATOM 1629 C C . VAL A 1 211 ? -3.159 -2.132 17.261 1.00 73.69 211 VAL A C 1
ATOM 1631 O O . VAL A 1 211 ? -4.341 -2.451 17.129 1.00 73.69 211 VAL A O 1
ATOM 1634 N N . ASP A 1 212 ? -2.209 -3.005 17.599 1.00 76.06 212 ASP A N 1
ATOM 1635 C CA . ASP A 1 212 ? -2.457 -4.435 17.777 1.00 76.06 212 ASP A CA 1
ATOM 1636 C C . ASP A 1 212 ? -3.257 -4.690 19.058 1.00 76.06 212 ASP A C 1
ATOM 1638 O O . ASP A 1 212 ? -4.279 -5.379 19.009 1.00 76.06 212 ASP A O 1
ATOM 1642 N N . PHE A 1 213 ? -2.888 -4.043 20.168 1.00 78.31 213 PHE A N 1
ATOM 1643 C CA . PHE A 1 213 ? -3.638 -4.120 21.424 1.00 78.31 213 PHE A CA 1
ATOM 1644 C C . PHE A 1 213 ? -5.087 -3.629 21.274 1.00 78.31 213 PHE A C 1
ATOM 1646 O O . PHE A 1 213 ? -6.035 -4.310 21.677 1.00 78.31 213 PHE A O 1
ATOM 1653 N N . ILE A 1 214 ? -5.285 -2.474 20.629 1.00 75.94 214 ILE A N 1
ATOM 1654 C CA . ILE A 1 214 ? -6.623 -1.917 20.370 1.00 75.94 214 ILE A CA 1
ATOM 1655 C C . ILE A 1 214 ? -7.432 -2.847 19.454 1.00 75.94 214 ILE A C 1
ATOM 1657 O O . ILE A 1 214 ? -8.625 -3.069 19.683 1.00 75.94 214 ILE A O 1
ATOM 1661 N N . ALA A 1 215 ? -6.800 -3.415 18.423 1.00 78.38 215 ALA A N 1
ATOM 1662 C CA . ALA A 1 215 ? -7.458 -4.333 17.501 1.00 78.38 215 ALA A CA 1
ATOM 1663 C C . ALA A 1 215 ? -7.862 -5.651 18.177 1.00 78.38 215 ALA A C 1
ATOM 1665 O O . ALA A 1 215 ? -8.936 -6.178 17.879 1.00 78.38 215 ALA A O 1
ATOM 1666 N N . ASP A 1 216 ? -7.035 -6.181 19.076 1.00 82.50 216 ASP A N 1
ATOM 1667 C CA . ASP A 1 216 ? -7.341 -7.394 19.834 1.00 82.50 216 ASP A CA 1
ATOM 1668 C C . ASP A 1 216 ? -8.520 -7.172 20.791 1.00 82.50 216 ASP A C 1
ATOM 1670 O O . ASP A 1 216 ? -9.438 -7.996 20.827 1.00 82.50 216 ASP A O 1
ATOM 1674 N N . LEU A 1 217 ? -8.564 -6.033 21.492 1.00 81.94 217 LEU A N 1
ATOM 1675 C CA . LEU A 1 217 ? -9.713 -5.653 22.323 1.00 81.94 217 LEU A CA 1
ATOM 1676 C C . LEU A 1 217 ? -10.996 -5.503 21.499 1.00 81.94 217 LEU A C 1
ATOM 1678 O O . LEU A 1 217 ? -12.047 -5.999 21.902 1.00 81.94 217 LEU A O 1
ATOM 1682 N N . ALA A 1 218 ? -10.921 -4.860 20.332 1.00 82.38 218 ALA A N 1
ATOM 1683 C CA . ALA A 1 218 ? -12.073 -4.702 19.448 1.00 82.38 218 ALA A CA 1
ATOM 1684 C C . ALA A 1 218 ? -12.584 -6.053 18.923 1.00 82.38 218 ALA A C 1
ATOM 1686 O O . ALA A 1 218 ? -13.793 -6.285 18.896 1.00 82.38 218 ALA A O 1
ATOM 1687 N N . ARG A 1 219 ? -11.682 -6.983 18.576 1.00 80.56 219 ARG A N 1
ATOM 1688 C CA . ARG A 1 219 ? -12.055 -8.336 18.130 1.00 80.56 219 ARG A CA 1
ATOM 1689 C C . ARG A 1 219 ? -12.806 -9.124 19.199 1.00 80.56 219 ARG A C 1
ATOM 1691 O O . ARG A 1 219 ? -13.720 -9.864 18.850 1.00 80.56 219 ARG A O 1
ATOM 1698 N N . GLN A 1 220 ? -12.473 -8.945 20.477 1.00 83.56 220 GLN A N 1
ATOM 1699 C CA . GLN A 1 220 ? -13.193 -9.592 21.583 1.00 83.56 220 GLN A CA 1
ATOM 1700 C C . GLN A 1 220 ? -14.648 -9.117 21.716 1.00 83.56 220 GLN A C 1
ATOM 1702 O O . GLN A 1 220 ? -15.451 -9.807 22.337 1.00 83.56 220 GLN A O 1
ATOM 1707 N N . GLN A 1 221 ? -14.995 -7.962 21.141 1.00 81.62 221 GLN A N 1
ATOM 1708 C CA . GLN A 1 221 ? -16.352 -7.409 21.169 1.00 81.62 221 GLN A CA 1
ATOM 1709 C C . GLN A 1 221 ? -17.201 -7.816 19.954 1.00 81.62 221 GLN A C 1
ATOM 1711 O O . GLN A 1 221 ? -18.372 -7.441 19.873 1.00 81.62 221 GLN A O 1
ATOM 1716 N N . LEU A 1 222 ? -16.640 -8.552 18.988 1.00 73.75 222 LEU A N 1
ATOM 1717 C CA . LEU A 1 222 ? -17.401 -9.015 17.832 1.00 73.75 222 LEU A CA 1
ATOM 1718 C C . LEU A 1 222 ? -18.333 -10.171 18.231 1.00 73.75 222 LEU A C 1
ATOM 1720 O O . LEU A 1 222 ? -17.899 -11.085 18.934 1.00 73.75 222 LEU A O 1
ATOM 1724 N N . PRO A 1 223 ? -19.598 -10.170 17.772 1.00 65.69 223 PRO A N 1
ATOM 1725 C CA . PRO A 1 223 ? -20.480 -11.311 17.971 1.00 65.69 223 PRO A CA 1
ATOM 1726 C C . PRO A 1 223 ? -19.905 -12.539 17.251 1.00 65.69 223 PRO A C 1
ATOM 1728 O O . PRO A 1 223 ? -19.547 -12.453 16.074 1.00 65.69 223 PRO A O 1
ATOM 1731 N N . SER A 1 224 ? -19.799 -13.649 17.989 1.00 55.31 224 SER A N 1
ATOM 1732 C CA . SER A 1 224 ? -19.365 -14.965 17.496 1.00 55.31 224 SER A CA 1
ATOM 1733 C C . SER A 1 224 ? -20.279 -15.524 16.414 1.00 55.31 224 SER A C 1
ATOM 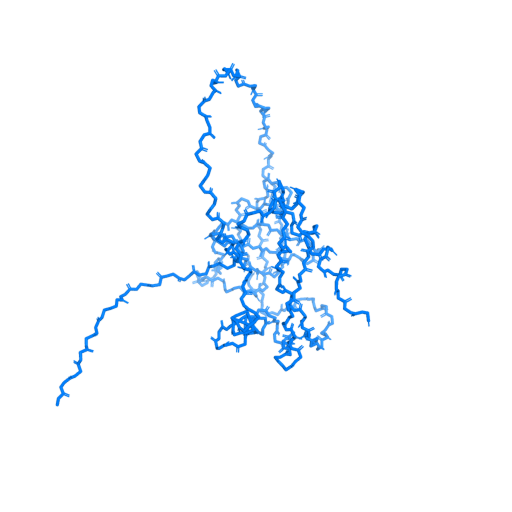1735 O O . SER A 1 224 ? -21.512 -15.408 16.616 1.00 55.31 224 SER A O 1
#